Protein AF-A0A5Q2FC75-F1 (afdb_monomer)

pLDDT: mean 70.7, std 18.02, range [29.69, 96.88]

Solvent-accessible surface area (backbone atoms only — not comparable to full-atom values): 15308 Å² total; per-residue (Å²): 138,85,84,79,83,77,82,77,60,68,74,61,52,54,56,55,50,52,54,51,52,53,54,50,52,41,50,54,38,36,72,36,93,86,22,45,65,54,32,53,50,50,53,52,51,50,52,52,52,53,54,46,37,69,74,32,70,65,56,36,52,54,48,52,62,68,68,51,76,76,79,71,85,75,75,89,74,78,86,88,80,90,79,91,57,79,68,52,73,70,58,54,58,54,52,68,73,46,52,70,70,57,52,52,51,51,41,60,76,69,62,74,60,87,80,60,73,71,70,80,78,56,50,68,67,57,52,49,52,50,54,44,50,53,63,43,68,63,82,79,85,92,84,92,87,86,86,88,86,81,86,80,91,77,95,74,77,80,77,80,75,77,80,67,79,73,75,55,94,61,58,66,64,59,40,35,69,76,55,29,71,65,46,36,49,57,56,51,69,74,49,52,70,66,55,51,50,43,34,32,58,74,72,62,69,48,83,81,65,50,64,82,76,58,84,59,57,68,64,50,48,54,50,52,50,57,52,38,50,57,51,50,57,61,51,52,76,72,67,81,122

Radius of gyration: 30.28 Å; Cα contacts (8 Å, |Δi|>4): 111; chains: 1; bounding box: 60×59×74 Å

Foldseek 3Di:
DDDDDPPDDPVVVVVVVVVVVVVVVLVVQCVDDVSVVVSVVVVVVVVVLVVVVVVDVVSVVVVVVVPPPDPPPDDDDDDDDDDDQQPDPVLLVVLVPDDLVVLVVVCVVVVLCVPCPASPDDDSVNSSVSVSVVVSVDDDDDDDDDDDDDDDDDDDDDDDPDPPPPQLPDDLLVQCVVVNLVSSLVVLVVDALSSLVNNCVVVVLCPVVCSVVDPDSVVSSVSSSVVSVVVCVVVVVVPPD

Sequence (241 aa):
MTETSQLTDPDRSTVTDDVGAAAEALRALAAAEGGDVLAGQLSRLVAVIAQEAIRTKRFRSDLVAAVVPEPAPSAPNAAPGAGSGSASPVTRSRLERMTKPDLKRLIDQEGMDPDRTLRSKATKPAMIDLILAFRATGSGAPTANATPVAAPEAASPAKPPKRRRRPSPLNPYAVAAEDGAEGLREQLQQLDVEELKDIVTEYGMNHDRRAMSWTDHDRFVERILAKTDFGASQGSAFRSS

Mean predicted aligned error: 22.53 Å

Organism: NCBI:txid2662261

Structure (mmCIF, N/CA/C/O backbone):
data_AF-A0A5Q2FC75-F1
#
_entry.id   AF-A0A5Q2FC75-F1
#
loop_
_atom_site.group_PDB
_atom_site.id
_atom_site.type_symbol
_atom_site.label_atom_id
_atom_site.label_alt_id
_atom_site.label_comp_id
_atom_site.label_asym_id
_atom_site.label_entity_id
_atom_site.label_seq_id
_atom_site.pdbx_PDB_ins_code
_atom_site.Cartn_x
_atom_site.Cartn_y
_atom_site.Cartn_z
_atom_site.occupancy
_atom_site.B_iso_or_equiv
_atom_site.auth_seq_id
_atom_site.auth_comp_id
_atom_site.auth_asym_id
_atom_site.auth_atom_id
_atom_site.pdbx_PDB_model_num
ATOM 1 N N . MET A 1 1 ? -35.247 -14.091 -38.824 1.00 42.78 1 MET A N 1
ATOM 2 C CA . MET A 1 1 ? -33.944 -13.451 -39.095 1.00 42.78 1 MET A CA 1
ATOM 3 C C . MET A 1 1 ? -33.725 -12.419 -38.006 1.00 42.78 1 MET A C 1
ATOM 5 O O . MET A 1 1 ? -34.405 -11.407 -38.000 1.00 42.78 1 MET A O 1
ATOM 9 N N . THR A 1 2 ? -32.909 -12.746 -37.010 1.00 49.16 2 THR A N 1
ATOM 10 C CA . THR A 1 2 ? -32.550 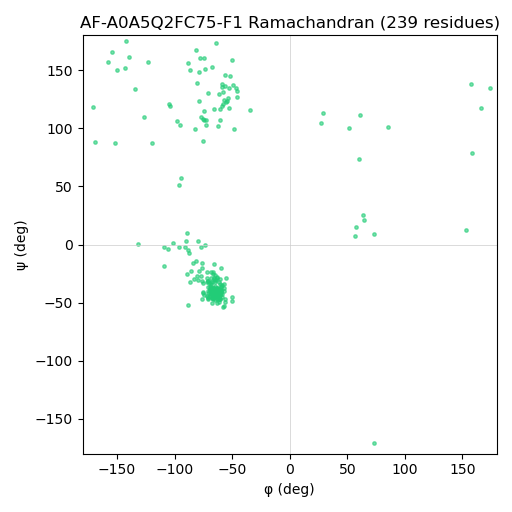-11.854 -35.900 1.00 49.16 2 THR A CA 1
ATOM 11 C C . THR A 1 2 ? -31.235 -11.168 -36.245 1.00 49.16 2 THR A C 1
ATOM 13 O O . THR A 1 2 ? -30.183 -11.796 -36.165 1.00 49.16 2 THR A O 1
ATOM 16 N N . GLU A 1 3 ? -31.300 -9.902 -36.653 1.00 46.75 3 GLU A N 1
ATOM 17 C CA . GLU A 1 3 ? -30.136 -9.016 -36.704 1.00 46.75 3 GLU A CA 1
ATOM 18 C C . GLU A 1 3 ? -29.815 -8.553 -35.281 1.00 46.75 3 GLU A C 1
ATOM 20 O O . GLU A 1 3 ? -30.567 -7.812 -34.650 1.00 46.75 3 GLU A O 1
ATOM 25 N N . THR A 1 4 ? -28.703 -9.047 -34.745 1.00 54.84 4 THR A N 1
ATOM 26 C CA . THR A 1 4 ? -28.113 -8.555 -33.502 1.00 54.84 4 THR A CA 1
ATOM 27 C C . THR A 1 4 ? -27.278 -7.322 -33.839 1.00 54.84 4 THR A C 1
ATOM 29 O O . THR A 1 4 ? -26.151 -7.453 -34.312 1.00 54.84 4 THR A O 1
ATOM 32 N N . SER A 1 5 ? -27.824 -6.121 -33.618 1.00 54.50 5 SER A N 1
ATOM 33 C CA . SER A 1 5 ? -27.051 -4.876 -33.674 1.00 54.50 5 SER A CA 1
ATOM 34 C C . SER A 1 5 ? -25.935 -4.912 -32.628 1.00 54.50 5 SER A C 1
ATOM 36 O O . SER A 1 5 ? -26.182 -4.802 -31.427 1.00 54.50 5 SER A O 1
ATOM 38 N N . GLN A 1 6 ? -24.699 -5.077 -33.097 1.00 56.47 6 GLN A N 1
ATOM 39 C CA . GLN A 1 6 ? -23.495 -4.846 -32.310 1.00 56.47 6 GLN A CA 1
ATOM 40 C C . GLN A 1 6 ? -23.318 -3.335 -32.138 1.00 56.47 6 GLN A C 1
ATOM 42 O O . GLN A 1 6 ? -22.985 -2.619 -33.079 1.00 56.47 6 GLN A O 1
ATOM 47 N N . LEU A 1 7 ? -23.575 -2.850 -30.926 1.00 46.69 7 LEU A N 1
ATOM 48 C CA . LEU A 1 7 ? -23.161 -1.526 -30.483 1.00 46.69 7 LEU A CA 1
ATOM 49 C C . LEU A 1 7 ? -21.654 -1.599 -30.192 1.00 46.69 7 LEU A C 1
ATOM 51 O O . LEU A 1 7 ? -21.241 -1.977 -29.097 1.00 46.69 7 LEU A O 1
ATOM 55 N N . THR A 1 8 ? -20.838 -1.346 -31.213 1.00 58.66 8 THR A N 1
ATOM 56 C CA . THR A 1 8 ? -19.377 -1.331 -31.100 1.00 58.66 8 THR A CA 1
ATOM 57 C C . THR A 1 8 ? -18.953 -0.055 -30.384 1.00 58.66 8 THR A C 1
ATOM 59 O O . THR A 1 8 ? -19.047 1.039 -30.933 1.00 58.66 8 THR A O 1
ATOM 62 N N . ASP A 1 9 ? -18.529 -0.205 -29.133 1.00 53.16 9 ASP A N 1
ATOM 63 C CA . ASP A 1 9 ? -17.965 0.869 -28.321 1.00 53.16 9 ASP A CA 1
ATOM 64 C C . ASP A 1 9 ? -16.626 1.333 -28.942 1.00 53.16 9 ASP A C 1
ATOM 66 O O . ASP A 1 9 ? -15.696 0.519 -29.050 1.00 53.16 9 ASP A O 1
ATOM 70 N N . PRO A 1 10 ? -16.507 2.591 -29.411 1.00 59.41 10 PRO A N 1
ATOM 71 C CA . PRO A 1 10 ? -15.311 3.070 -30.106 1.00 59.41 10 PRO A CA 1
ATOM 72 C C . PRO A 1 10 ? -14.066 3.059 -29.209 1.00 59.41 10 PRO A C 1
ATOM 74 O O . PRO A 1 10 ? -12.968 2.819 -29.705 1.00 59.41 10 PRO A O 1
ATOM 77 N N . ASP A 1 11 ? -14.237 3.222 -27.894 1.00 59.00 11 ASP A N 1
ATOM 78 C CA . ASP A 1 11 ? -13.140 3.248 -26.915 1.00 59.00 11 ASP A CA 1
ATOM 79 C C . ASP A 1 11 ? -12.523 1.853 -26.705 1.00 59.00 11 ASP A C 1
ATOM 81 O O . ASP A 1 11 ? -11.361 1.684 -26.346 1.00 59.00 11 ASP A O 1
ATOM 85 N N . ARG A 1 12 ? -13.288 0.795 -26.997 1.00 62.94 12 ARG A N 1
ATOM 86 C CA . ARG A 1 12 ? -12.775 -0.577 -26.931 1.00 62.94 12 ARG A CA 1
ATOM 87 C C . ARG A 1 12 ? -11.901 -0.931 -28.133 1.00 62.94 12 ARG A C 1
ATOM 89 O O . ARG A 1 12 ? -11.038 -1.796 -28.000 1.00 62.94 12 ARG A O 1
ATOM 96 N N . SER A 1 13 ? -12.132 -0.284 -29.276 1.00 66.06 13 SER A N 1
ATOM 97 C CA . SER A 1 13 ? -11.418 -0.568 -30.528 1.00 66.06 13 SER A CA 1
ATOM 98 C C . SER A 1 13 ? -9.998 0.006 -30.502 1.00 66.06 13 SER A C 1
ATOM 100 O O . SER A 1 13 ? -9.042 -0.690 -30.830 1.00 66.06 13 SER A O 1
ATOM 102 N N . THR A 1 14 ? -9.839 1.221 -29.977 1.00 74.50 14 THR A N 1
ATOM 103 C CA . THR A 1 14 ? -8.535 1.886 -29.819 1.00 74.50 14 THR A CA 1
ATOM 104 C C . THR A 1 14 ? -7.608 1.124 -28.872 1.00 74.50 14 THR A C 1
ATOM 106 O O . THR A 1 14 ? -6.446 0.894 -29.189 1.00 74.50 14 THR A O 1
ATOM 109 N N . VAL A 1 15 ? -8.137 0.625 -27.751 1.00 75.50 15 VAL A N 1
ATOM 110 C CA . VAL A 1 15 ? -7.361 -0.185 -26.798 1.00 75.50 15 VAL A CA 1
ATOM 111 C C . VAL A 1 15 ? -6.875 -1.490 -27.435 1.00 75.50 15 VAL A C 1
ATOM 113 O O . VAL A 1 15 ? -5.755 -1.929 -27.171 1.00 75.50 15 VAL A O 1
ATOM 116 N N . THR A 1 16 ? -7.694 -2.138 -28.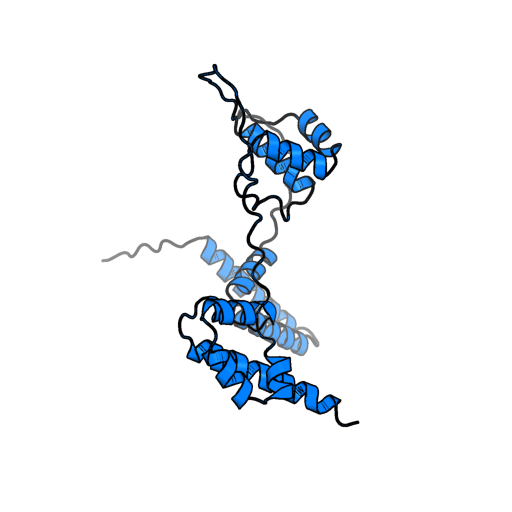269 1.00 78.69 16 THR A N 1
ATOM 117 C CA . THR A 1 16 ? -7.262 -3.349 -28.983 1.00 78.69 16 THR A CA 1
ATOM 118 C C . THR A 1 16 ? -6.197 -3.058 -30.037 1.00 78.69 16 THR A C 1
ATOM 120 O O . THR A 1 16 ? -5.287 -3.875 -30.202 1.00 78.69 16 THR A O 1
ATOM 123 N N . ASP A 1 17 ? -6.259 -1.892 -30.679 1.00 84.25 17 ASP A N 1
ATOM 124 C CA . ASP A 1 17 ? -5.266 -1.451 -31.660 1.00 84.25 17 ASP A CA 1
ATOM 125 C C . ASP A 1 17 ? -3.917 -1.135 -30.989 1.00 84.25 17 ASP A C 1
ATOM 127 O O . ASP A 1 17 ? -2.873 -1.602 -31.451 1.00 84.25 17 ASP A O 1
ATOM 131 N N . ASP A 1 18 ? -3.930 -0.458 -29.836 1.00 81.31 18 ASP A N 1
ATOM 132 C CA . ASP A 1 18 ? -2.727 -0.131 -29.056 1.00 81.31 18 ASP A CA 1
ATOM 133 C C . ASP A 1 18 ? -1.994 -1.387 -28.558 1.00 81.31 18 ASP A C 1
ATOM 135 O O . ASP A 1 18 ? -0.764 -1.487 -28.625 1.00 81.31 18 ASP A O 1
ATOM 139 N N . VAL A 1 19 ? -2.744 -2.388 -28.085 1.00 85.56 19 VAL A N 1
ATOM 140 C CA . VAL A 1 19 ? -2.176 -3.677 -27.655 1.00 85.56 19 VAL A CA 1
ATOM 141 C C . VAL A 1 19 ? -1.568 -4.430 -28.844 1.00 85.56 19 VAL A C 1
ATOM 143 O O . VAL A 1 19 ? -0.504 -5.042 -28.706 1.00 85.56 19 VAL A O 1
ATOM 146 N N . GLY A 1 20 ? -2.209 -4.366 -30.015 1.00 87.56 20 GLY A N 1
ATOM 147 C CA . GLY A 1 20 ? -1.684 -4.929 -31.258 1.00 87.56 20 GLY A CA 1
ATOM 148 C C . GLY A 1 20 ? -0.362 -4.281 -31.675 1.00 87.56 20 GLY A C 1
ATOM 149 O O . GLY A 1 20 ? 0.625 -4.989 -31.896 1.00 87.56 20 GLY A O 1
ATOM 150 N N . ALA A 1 21 ? -0.319 -2.948 -31.692 1.00 86.38 21 ALA A N 1
ATOM 151 C CA . ALA A 1 21 ? 0.869 -2.169 -32.033 1.00 86.38 21 ALA A CA 1
ATOM 152 C C . ALA A 1 21 ? 2.037 -2.435 -31.066 1.00 86.38 21 ALA A C 1
ATOM 154 O O . ALA A 1 21 ? 3.174 -2.637 -31.496 1.00 86.38 21 ALA A O 1
ATOM 155 N N . ALA A 1 22 ? 1.771 -2.518 -29.758 1.00 86.25 22 ALA A N 1
ATOM 156 C CA . ALA A 1 22 ? 2.789 -2.841 -28.758 1.00 86.25 22 ALA A CA 1
ATOM 157 C C . ALA A 1 22 ? 3.372 -4.256 -28.943 1.00 86.25 22 ALA A C 1
ATOM 159 O O . ALA A 1 22 ? 4.582 -4.463 -28.808 1.00 86.25 22 ALA A O 1
ATOM 160 N N . ALA A 1 23 ? 2.531 -5.238 -29.281 1.00 89.50 23 ALA A N 1
ATOM 161 C CA . ALA A 1 23 ? 2.980 -6.602 -29.552 1.00 89.50 23 ALA A CA 1
ATOM 162 C C . ALA A 1 23 ? 3.839 -6.688 -30.825 1.00 89.50 23 ALA A C 1
ATOM 164 O O . ALA A 1 23 ? 4.812 -7.443 -30.865 1.00 89.50 23 ALA A O 1
ATOM 165 N N . GLU A 1 24 ? 3.502 -5.918 -31.857 1.00 91.69 24 GLU A N 1
ATOM 166 C CA . GLU A 1 24 ? 4.299 -5.822 -33.079 1.00 91.69 24 GLU A CA 1
ATOM 167 C C . GLU A 1 24 ? 5.648 -5.138 -32.829 1.00 91.69 24 GLU A C 1
ATOM 169 O O . GLU A 1 24 ? 6.679 -5.664 -33.246 1.00 91.69 24 GLU A O 1
ATOM 174 N N . ALA A 1 25 ? 5.671 -4.052 -32.051 1.00 90.19 25 ALA A N 1
ATOM 175 C CA . ALA A 1 25 ? 6.902 -3.376 -31.650 1.00 90.19 25 ALA A CA 1
ATOM 176 C C . ALA A 1 25 ? 7.850 -4.300 -30.863 1.00 90.19 25 ALA A C 1
ATOM 178 O O . ALA A 1 25 ? 9.057 -4.296 -31.102 1.00 90.19 25 ALA A O 1
ATOM 179 N N . LEU A 1 26 ? 7.321 -5.147 -29.972 1.00 91.31 26 LEU A N 1
ATOM 180 C CA . LEU A 1 26 ? 8.126 -6.149 -29.262 1.00 91.31 26 LEU A CA 1
ATOM 181 C C . LEU A 1 26 ? 8.700 -7.218 -30.202 1.00 91.31 26 LEU A C 1
ATOM 183 O O . LEU A 1 26 ? 9.838 -7.644 -30.008 1.00 91.31 26 LEU A O 1
ATOM 187 N N . ARG A 1 27 ? 7.950 -7.642 -31.228 1.00 92.81 27 ARG A N 1
ATOM 188 C CA . ARG A 1 27 ? 8.465 -8.571 -32.250 1.00 92.81 27 ARG A CA 1
ATOM 189 C C . ARG A 1 27 ? 9.538 -7.920 -33.116 1.00 92.81 27 ARG A C 1
ATOM 191 O O . ARG A 1 27 ? 10.556 -8.552 -33.375 1.00 92.81 27 ARG A O 1
ATOM 198 N N . ALA A 1 28 ? 9.334 -6.669 -33.522 1.00 91.31 28 ALA A N 1
ATOM 199 C CA . ALA A 1 28 ? 10.328 -5.900 -34.261 1.00 91.31 28 ALA A CA 1
ATOM 200 C C . ALA A 1 28 ? 11.614 -5.717 -33.439 1.00 91.31 28 ALA A C 1
ATOM 202 O O . ALA A 1 28 ? 12.708 -5.892 -33.966 1.00 91.31 28 ALA A O 1
ATOM 203 N N . LEU A 1 29 ? 11.485 -5.457 -32.133 1.00 92.62 29 LEU A N 1
ATOM 204 C CA . LEU A 1 29 ? 12.619 -5.379 -31.215 1.00 92.62 29 LEU A CA 1
ATOM 205 C C . LEU A 1 29 ? 13.354 -6.719 -31.096 1.00 92.62 29 LEU A C 1
ATOM 207 O O . LEU A 1 29 ? 14.576 -6.739 -31.139 1.00 92.62 29 LEU A O 1
ATOM 211 N N . ALA A 1 30 ? 12.630 -7.835 -30.995 1.00 92.44 30 ALA A N 1
ATOM 212 C CA . ALA A 1 30 ? 13.238 -9.165 -30.943 1.00 92.44 30 ALA A CA 1
ATOM 213 C C . ALA A 1 30 ? 13.956 -9.553 -32.249 1.00 92.44 30 ALA A C 1
ATOM 215 O O . ALA A 1 30 ? 14.898 -10.339 -32.216 1.00 92.44 30 ALA A O 1
ATOM 216 N N . ALA A 1 31 ? 13.506 -9.020 -33.389 1.00 92.25 31 ALA A N 1
ATOM 217 C CA . ALA A 1 31 ? 14.122 -9.238 -34.697 1.00 92.25 31 ALA A CA 1
ATOM 218 C C . ALA A 1 31 ? 15.346 -8.339 -34.954 1.00 92.25 31 ALA A C 1
ATOM 220 O O . ALA A 1 31 ? 16.097 -8.593 -35.896 1.00 92.25 31 ALA A O 1
ATOM 221 N N . ALA A 1 32 ? 15.549 -7.294 -34.145 1.00 93.81 32 ALA A N 1
ATOM 222 C CA . ALA A 1 32 ? 16.732 -6.448 -34.216 1.00 93.81 32 ALA A CA 1
ATOM 223 C C . ALA A 1 32 ? 17.963 -7.172 -33.647 1.00 93.81 32 ALA A C 1
ATOM 225 O O . ALA A 1 32 ? 17.863 -8.015 -32.753 1.00 93.81 32 ALA A O 1
ATOM 226 N N . GLU A 1 33 ? 19.145 -6.824 -34.150 1.00 89.94 33 GLU A N 1
ATOM 227 C CA . GLU A 1 33 ? 20.403 -7.445 -33.737 1.00 89.94 33 GLU A CA 1
ATOM 228 C C . GLU A 1 33 ? 20.653 -7.240 -32.230 1.00 89.94 33 GLU A C 1
ATOM 230 O O . GLU A 1 33 ? 20.744 -6.112 -31.746 1.00 89.94 33 GLU A O 1
ATOM 235 N N . GLY A 1 34 ? 20.701 -8.343 -31.472 1.00 89.25 34 GLY A N 1
ATOM 236 C CA . GLY A 1 34 ? 20.854 -8.339 -30.009 1.00 89.25 34 GLY A CA 1
ATOM 237 C C . GLY A 1 34 ? 19.617 -7.894 -29.211 1.00 89.25 34 GLY A C 1
ATOM 238 O O . GLY A 1 34 ? 19.714 -7.678 -28.001 1.00 89.25 34 GLY A O 1
ATOM 239 N N . GLY A 1 35 ? 18.459 -7.725 -29.858 1.00 90.31 35 GLY A N 1
ATOM 240 C CA . GLY A 1 35 ? 17.226 -7.250 -29.221 1.00 90.31 35 GLY A CA 1
ATOM 241 C C . GLY A 1 35 ? 16.350 -8.345 -28.599 1.00 90.31 35 GLY A C 1
ATOM 242 O O . GLY A 1 35 ? 15.392 -8.039 -27.886 1.00 90.31 35 GLY A O 1
ATOM 243 N N . ASP A 1 36 ? 16.683 -9.618 -28.805 1.00 91.44 36 ASP A N 1
ATOM 244 C CA . ASP A 1 36 ? 15.956 -10.792 -28.309 1.00 91.44 36 ASP A CA 1
ATOM 245 C C . ASP A 1 36 ? 15.900 -10.847 -26.773 1.00 91.44 36 ASP A C 1
ATOM 247 O O . ASP A 1 36 ? 14.829 -11.023 -26.178 1.00 91.44 36 ASP A O 1
A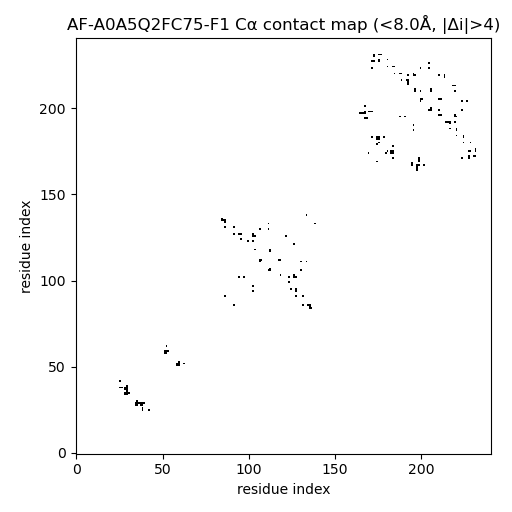TOM 251 N N . VAL A 1 37 ? 17.037 -10.615 -26.111 1.00 92.06 37 VAL A N 1
ATOM 252 C CA . VAL A 1 37 ? 17.125 -10.603 -24.645 1.00 92.06 37 VAL A CA 1
ATOM 253 C C . VAL A 1 37 ? 16.292 -9.461 -24.065 1.00 92.06 37 VAL A C 1
ATOM 255 O O . VAL A 1 37 ? 15.538 -9.670 -23.108 1.00 92.06 37 VAL A O 1
ATOM 258 N N . LEU A 1 38 ? 16.385 -8.271 -24.663 1.00 91.62 38 LEU A N 1
ATOM 259 C CA . LEU A 1 38 ? 15.666 -7.081 -24.213 1.00 91.62 38 LEU A CA 1
ATOM 260 C C . LEU A 1 38 ? 14.153 -7.228 -24.414 1.00 91.62 38 LEU A C 1
ATOM 262 O O . LEU A 1 38 ? 13.386 -6.974 -23.484 1.00 91.62 38 LEU A O 1
ATOM 266 N N . ALA A 1 39 ? 13.712 -7.704 -25.580 1.00 92.19 39 ALA A N 1
ATOM 267 C CA . ALA A 1 39 ? 12.302 -7.977 -25.847 1.00 92.19 39 ALA A CA 1
ATOM 268 C C . ALA A 1 39 ? 11.734 -9.012 -24.860 1.00 92.19 39 ALA A C 1
ATOM 270 O O . ALA A 1 39 ? 10.650 -8.821 -24.302 1.00 92.19 39 ALA A O 1
ATOM 271 N N . GLY A 1 40 ? 12.500 -10.067 -24.556 1.00 89.81 40 GLY A N 1
ATOM 272 C CA . GLY A 1 40 ? 12.129 -11.058 -23.545 1.00 89.81 40 GLY A CA 1
ATOM 273 C C . GLY A 1 40 ? 12.079 -10.492 -22.119 1.00 89.81 40 GLY A C 1
ATOM 274 O O . GLY A 1 40 ? 11.218 -10.873 -21.322 1.00 89.81 40 GLY A O 1
ATOM 275 N N . GLN A 1 41 ? 12.984 -9.581 -21.754 1.00 95.88 41 GLN A N 1
ATOM 276 C CA . GLN A 1 41 ? 12.953 -8.884 -20.460 1.00 95.88 41 GLN A CA 1
ATOM 277 C C . GLN A 1 41 ? 11.738 -7.957 -20.338 1.00 95.88 41 GLN A C 1
ATOM 279 O O . GLN A 1 41 ? 11.031 -8.022 -19.331 1.00 95.88 41 GLN A O 1
ATOM 284 N N . LEU A 1 42 ? 11.450 -7.161 -21.369 1.00 95.31 42 LEU A N 1
ATOM 285 C CA . LEU A 1 42 ? 10.295 -6.263 -21.399 1.00 95.31 42 LEU A CA 1
ATOM 286 C C . LEU A 1 42 ? 8.974 -7.036 -21.343 1.00 95.31 42 LEU A C 1
ATOM 288 O O . LEU A 1 42 ? 8.101 -6.690 -20.550 1.00 95.31 42 LEU A O 1
ATOM 292 N N . SER A 1 43 ? 8.847 -8.130 -22.097 1.00 92.06 43 SER A N 1
ATOM 293 C CA . SER A 1 43 ? 7.657 -8.989 -22.052 1.00 92.06 43 SER A CA 1
ATOM 294 C C . SER A 1 43 ? 7.400 -9.547 -20.644 1.00 92.06 43 SER A C 1
ATOM 296 O O . SER A 1 43 ? 6.279 -9.471 -20.136 1.00 92.06 43 SER A O 1
ATOM 298 N N . ARG A 1 44 ? 8.448 -10.033 -19.961 1.00 94.88 44 ARG A N 1
ATOM 299 C CA . ARG A 1 44 ? 8.340 -10.516 -18.574 1.00 94.88 44 ARG A CA 1
ATOM 300 C C . ARG A 1 44 ? 7.948 -9.408 -17.600 1.00 94.88 44 ARG A C 1
ATOM 302 O O . ARG A 1 44 ? 7.110 -9.643 -16.733 1.00 94.88 44 ARG A O 1
ATOM 309 N N . LEU A 1 45 ? 8.513 -8.212 -17.749 1.00 96.31 45 LEU A N 1
ATOM 310 C CA . LEU A 1 45 ? 8.157 -7.062 -16.920 1.00 96.31 45 LEU A CA 1
ATOM 311 C C . LEU A 1 45 ? 6.676 -6.692 -17.086 1.00 96.31 45 LEU A C 1
ATOM 313 O O . LEU A 1 45 ? 5.968 -6.543 -16.092 1.00 96.31 45 LEU A O 1
ATOM 317 N N . VAL A 1 46 ? 6.189 -6.614 -18.328 1.00 94.88 46 VAL A N 1
ATOM 318 C CA . VAL A 1 46 ? 4.777 -6.324 -18.626 1.00 94.88 46 VAL A CA 1
ATOM 319 C C . VAL A 1 46 ? 3.856 -7.391 -18.029 1.00 94.88 46 VAL A C 1
ATOM 321 O O . VAL A 1 46 ? 2.840 -7.048 -17.429 1.00 94.88 46 VAL A O 1
ATOM 324 N N . ALA A 1 47 ? 4.227 -8.673 -18.106 1.00 91.00 47 ALA A N 1
ATOM 325 C CA . ALA A 1 47 ? 3.454 -9.757 -17.497 1.00 91.00 47 ALA A CA 1
ATOM 326 C C . ALA A 1 47 ? 3.357 -9.625 -15.965 1.00 91.00 47 ALA A C 1
ATOM 328 O O . ALA A 1 47 ? 2.281 -9.813 -15.394 1.00 91.00 47 ALA A O 1
ATOM 329 N N . VAL A 1 48 ? 4.453 -9.254 -15.293 1.00 96.88 48 VAL A N 1
ATOM 330 C CA . VAL A 1 48 ? 4.457 -9.003 -13.841 1.00 96.88 48 VAL A CA 1
ATOM 331 C C . VAL A 1 48 ? 3.566 -7.810 -13.487 1.00 96.88 48 VAL A C 1
ATOM 333 O O . VAL A 1 48 ? 2.763 -7.909 -12.559 1.00 96.88 48 VAL A O 1
ATOM 336 N N . ILE A 1 49 ? 3.647 -6.710 -14.244 1.00 94.25 49 ILE A N 1
ATOM 337 C CA . ILE A 1 49 ? 2.800 -5.522 -14.043 1.00 94.25 49 ILE A CA 1
ATOM 338 C C . ILE A 1 49 ? 1.317 -5.877 -14.225 1.00 94.25 49 ILE A C 1
ATOM 340 O O . ILE A 1 49 ? 0.490 -5.506 -13.391 1.00 94.25 49 ILE A O 1
ATOM 344 N N . ALA A 1 50 ? 0.972 -6.635 -15.270 1.00 91.75 50 ALA A N 1
ATOM 345 C CA . ALA A 1 50 ? -0.397 -7.081 -15.518 1.00 91.75 50 ALA A CA 1
ATOM 346 C C . ALA A 1 50 ? -0.924 -7.968 -14.378 1.00 91.75 50 ALA A C 1
ATOM 348 O O . ALA A 1 50 ? -2.035 -7.760 -13.885 1.00 91.75 50 ALA A O 1
ATOM 349 N N . GLN A 1 51 ? -0.107 -8.911 -13.903 1.00 89.88 51 GLN A N 1
ATOM 350 C CA . GLN A 1 51 ? -0.459 -9.777 -12.781 1.00 89.88 51 GLN A CA 1
ATOM 351 C C . GLN A 1 51 ? -0.694 -8.977 -11.493 1.00 89.88 51 GLN A C 1
ATOM 353 O O . GLN A 1 51 ? -1.636 -9.259 -10.745 1.00 89.88 51 GLN A O 1
ATOM 358 N N . GLU A 1 52 ? 0.124 -7.957 -11.241 1.00 95.56 52 GLU A N 1
ATOM 359 C CA . GLU A 1 52 ? -0.037 -7.094 -10.074 1.00 95.56 52 GLU A CA 1
ATOM 360 C C . GLU A 1 52 ? -1.292 -6.213 -10.188 1.00 95.56 52 GLU A C 1
ATOM 362 O O . GLU A 1 52 ? -2.065 -6.113 -9.236 1.00 95.56 52 GLU A O 1
ATOM 367 N N . ALA A 1 53 ? -1.601 -5.689 -11.377 1.00 93.94 53 ALA A N 1
ATOM 368 C CA . ALA A 1 53 ? -2.843 -4.954 -11.639 1.00 93.94 53 ALA A CA 1
ATOM 369 C C . ALA A 1 53 ? -4.111 -5.805 -11.469 1.00 93.94 53 ALA A C 1
ATOM 371 O O . ALA A 1 53 ? -5.176 -5.279 -11.113 1.00 93.94 53 ALA A O 1
ATOM 372 N N . ILE A 1 54 ? -4.026 -7.121 -11.673 1.00 93.06 54 ILE A N 1
ATOM 373 C CA . ILE A 1 54 ? -5.115 -8.048 -11.343 1.00 93.06 54 ILE A CA 1
ATOM 374 C C . ILE A 1 54 ? -5.252 -8.182 -9.822 1.00 93.06 54 ILE A C 1
ATOM 376 O O . ILE A 1 54 ? -6.369 -8.097 -9.307 1.00 93.06 54 ILE A O 1
ATOM 380 N N . ARG A 1 55 ? -4.133 -8.340 -9.104 1.00 88.75 55 ARG A N 1
ATOM 381 C CA . ARG A 1 55 ? -4.110 -8.573 -7.652 1.00 88.75 55 ARG A CA 1
ATOM 382 C C . ARG A 1 55 ? -4.513 -7.357 -6.825 1.00 88.75 55 ARG A C 1
ATOM 384 O O . ARG A 1 55 ? -5.170 -7.523 -5.798 1.00 88.75 55 ARG A O 1
ATOM 391 N N . THR A 1 56 ? -4.150 -6.145 -7.242 1.00 94.62 56 THR A N 1
ATOM 392 C CA . THR A 1 56 ? -4.330 -4.942 -6.421 1.00 94.62 56 THR A CA 1
ATOM 393 C C . THR A 1 56 ? -5.102 -3.838 -7.156 1.00 94.62 56 THR A C 1
ATOM 395 O O . THR A 1 56 ? -4.615 -3.159 -8.057 1.00 94.62 56 THR A O 1
ATOM 398 N N . LYS A 1 57 ? -6.346 -3.585 -6.713 1.00 88.12 57 LYS A N 1
ATOM 399 C CA . LYS A 1 57 ? -7.234 -2.555 -7.300 1.00 88.12 57 LYS A CA 1
ATOM 400 C C . LYS A 1 57 ? -6.615 -1.151 -7.281 1.00 88.12 57 LYS A C 1
ATOM 402 O O . LYS A 1 57 ? -6.816 -0.381 -8.214 1.00 88.12 57 LYS A O 1
ATOM 407 N N . ARG A 1 58 ? -5.880 -0.812 -6.217 1.00 80.69 58 ARG A N 1
ATOM 408 C CA . ARG A 1 58 ? -5.218 0.493 -6.089 1.00 80.69 58 ARG A CA 1
ATOM 409 C C . ARG A 1 58 ? -4.102 0.660 -7.120 1.00 80.69 58 ARG A C 1
ATOM 411 O O . ARG A 1 58 ? -4.094 1.667 -7.807 1.00 80.69 58 ARG A O 1
ATOM 418 N N . PHE A 1 59 ? -3.241 -0.345 -7.272 1.00 92.31 59 PHE A N 1
ATOM 419 C CA . PHE A 1 59 ? -2.180 -0.334 -8.279 1.00 92.31 59 PHE A CA 1
ATOM 420 C C . PHE A 1 59 ? -2.752 -0.196 -9.689 1.00 92.31 59 PHE A C 1
ATOM 422 O O . PHE A 1 59 ? -2.266 0.614 -10.461 1.00 92.31 59 PHE A O 1
ATOM 429 N N . ARG A 1 60 ? -3.845 -0.906 -10.000 1.00 93.50 60 ARG A N 1
ATOM 430 C CA . ARG A 1 60 ? -4.565 -0.736 -11.270 1.00 93.50 60 ARG A CA 1
ATOM 431 C C . ARG A 1 60 ? -5.012 0.710 -11.499 1.00 93.50 60 ARG A C 1
ATOM 433 O O . ARG A 1 60 ? -4.831 1.227 -12.591 1.00 93.50 60 ARG A O 1
ATOM 440 N N . SER A 1 61 ? -5.600 1.346 -10.485 1.00 84.12 61 SER A N 1
ATOM 441 C CA . SER A 1 61 ? -6.052 2.739 -10.580 1.00 84.12 61 SER A CA 1
ATOM 442 C C . SER A 1 61 ? -4.886 3.702 -10.802 1.00 84.12 61 SER A C 1
ATOM 444 O O . SER A 1 61 ? -4.988 4.594 -11.637 1.00 84.12 61 SER A O 1
ATOM 446 N N . ASP A 1 62 ? -3.790 3.509 -10.070 1.00 88.06 62 ASP A N 1
ATOM 447 C CA . ASP A 1 62 ? -2.594 4.344 -10.183 1.00 88.06 62 ASP A CA 1
ATOM 448 C C . ASP A 1 62 ? -1.900 4.126 -11.547 1.00 88.06 62 ASP A C 1
ATOM 450 O O . ASP A 1 62 ? -1.432 5.080 -12.161 1.00 88.06 62 ASP A O 1
ATOM 454 N N . LEU A 1 63 ? -1.900 2.890 -12.067 1.00 90.44 63 LEU A N 1
ATOM 455 C CA . LEU A 1 63 ? -1.366 2.540 -13.386 1.00 90.44 63 LEU A CA 1
ATOM 456 C C . LEU A 1 63 ? -2.163 3.204 -14.515 1.00 90.44 63 LEU A C 1
ATOM 458 O O . LEU A 1 63 ? -1.568 3.783 -15.415 1.00 90.44 63 LEU A O 1
ATOM 462 N N . VAL A 1 64 ? -3.498 3.169 -14.453 1.00 87.81 64 VAL A N 1
ATOM 463 C CA . VAL A 1 64 ? -4.354 3.864 -15.431 1.00 87.81 64 VAL A CA 1
ATOM 464 C C . VAL A 1 64 ? -4.092 5.371 -15.399 1.00 87.81 64 VAL A C 1
ATOM 466 O O . VAL A 1 64 ? -3.939 5.982 -16.451 1.00 87.81 64 VAL A O 1
ATOM 469 N N . ALA A 1 65 ? -3.964 5.961 -14.206 1.00 84.62 65 ALA A N 1
ATOM 470 C CA . ALA A 1 65 ? -3.658 7.383 -14.059 1.00 84.62 65 ALA A CA 1
ATOM 471 C C . ALA A 1 65 ? -2.268 7.769 -14.599 1.00 84.62 65 ALA A C 1
ATOM 473 O O . ALA A 1 65 ? -2.085 8.897 -15.040 1.00 84.62 65 ALA A O 1
ATOM 474 N N . ALA A 1 66 ? -1.295 6.856 -14.556 1.00 84.69 66 ALA A N 1
ATOM 475 C CA . ALA A 1 66 ? 0.058 7.097 -15.052 1.00 84.69 66 ALA A CA 1
ATOM 476 C C . ALA A 1 66 ? 0.204 6.891 -16.570 1.00 84.69 66 ALA A C 1
ATOM 478 O O . ALA A 1 66 ? 1.074 7.503 -17.183 1.00 84.69 66 ALA A O 1
ATOM 479 N N . VAL A 1 67 ? -0.601 6.004 -17.165 1.00 84.00 67 VAL A N 1
ATOM 480 C CA . VAL A 1 67 ? -0.527 5.654 -18.595 1.00 84.00 67 VAL A CA 1
ATOM 481 C C . VAL A 1 67 ? -1.360 6.600 -19.458 1.00 84.00 67 VAL A C 1
ATOM 483 O O . VAL A 1 67 ? -0.978 6.871 -20.593 1.00 84.00 67 VAL A O 1
ATOM 486 N N . VAL A 1 68 ? -2.472 7.127 -18.938 1.00 81.62 68 VAL A N 1
ATOM 487 C CA . VAL A 1 68 ? -3.251 8.147 -19.647 1.00 81.62 68 VAL A CA 1
ATOM 488 C C . VAL A 1 68 ? -2.484 9.473 -19.570 1.00 81.62 68 VAL A C 1
ATOM 490 O O . VAL A 1 68 ? -2.314 9.998 -18.468 1.00 81.62 68 VAL A O 1
ATOM 493 N N . PRO A 1 69 ? -2.004 10.030 -20.698 1.00 58.09 69 PRO A N 1
ATOM 494 C CA . PRO A 1 69 ? -1.318 11.313 -20.678 1.00 58.09 69 PRO A CA 1
ATOM 495 C C . PRO A 1 69 ? -2.275 12.391 -20.158 1.00 58.09 69 PRO A C 1
ATOM 497 O O . PRO A 1 69 ? -3.405 12.514 -20.633 1.00 58.09 69 PRO A O 1
ATOM 500 N N . GLU A 1 70 ? -1.822 13.170 -19.172 1.00 47.69 70 GLU A N 1
ATOM 501 C CA . GLU A 1 70 ? -2.533 14.365 -18.721 1.00 47.69 70 GLU A CA 1
ATOM 502 C C . GLU A 1 70 ? -2.763 15.259 -19.953 1.00 47.69 70 GLU A C 1
ATOM 504 O O . GLU A 1 70 ? -1.794 15.560 -20.663 1.00 47.69 70 GLU A O 1
ATOM 509 N N . PRO A 1 71 ? -4.014 15.637 -20.280 1.00 50.75 71 PRO A N 1
ATOM 510 C CA . PRO A 1 71 ? -4.269 16.452 -21.455 1.00 50.75 71 PRO A CA 1
ATOM 511 C C . PRO A 1 71 ? -3.468 17.744 -21.314 1.00 50.75 71 PRO A C 1
ATOM 513 O O . PRO A 1 71 ? -3.624 18.479 -20.338 1.00 50.75 71 PRO A O 1
ATOM 516 N N . ALA A 1 72 ? -2.576 17.989 -22.278 1.00 45.44 72 ALA A N 1
ATOM 517 C CA . ALA A 1 72 ? -1.713 19.158 -22.279 1.00 45.44 72 ALA A CA 1
ATOM 518 C C . ALA A 1 72 ? -2.548 20.430 -22.038 1.00 45.44 72 ALA A C 1
ATOM 520 O O . ALA A 1 72 ? -3.629 20.564 -22.629 1.00 45.44 72 ALA A O 1
ATOM 521 N N . PRO A 1 73 ? -2.076 21.377 -21.202 1.00 45.22 73 PRO A N 1
ATOM 522 C CA . PRO A 1 73 ? -2.767 22.639 -20.999 1.00 45.22 73 PRO A CA 1
ATOM 523 C C . PRO A 1 73 ? -2.801 23.368 -22.341 1.00 45.22 73 PRO A C 1
ATOM 525 O O . PRO A 1 73 ? -1.800 23.914 -22.804 1.00 45.22 73 PRO A O 1
ATOM 528 N N . SER A 1 74 ? -3.956 23.318 -22.998 1.00 43.28 74 SER A N 1
ATOM 529 C CA . SER A 1 74 ? -4.178 24.008 -24.260 1.00 43.28 74 SER A CA 1
ATOM 530 C C . SER A 1 74 ? -3.943 25.498 -24.029 1.00 43.28 74 SER A C 1
ATOM 532 O O . SER A 1 74 ? -4.598 26.121 -23.191 1.00 43.28 74 SER A O 1
ATOM 534 N N . ALA A 1 75 ? -2.968 26.056 -24.746 1.00 44.31 75 ALA A N 1
ATOM 535 C CA . ALA A 1 75 ? -2.733 27.489 -24.782 1.00 44.31 75 ALA A CA 1
ATOM 536 C C . ALA A 1 75 ? -4.020 28.220 -25.229 1.00 44.31 75 ALA A C 1
ATOM 538 O O . ALA A 1 75 ? -4.785 27.684 -26.037 1.00 44.31 75 ALA A O 1
ATOM 539 N N . PRO A 1 76 ? -4.284 29.429 -24.707 1.00 51.25 76 PRO A N 1
ATOM 540 C CA . PRO A 1 76 ? -5.576 30.085 -24.835 1.00 51.25 76 PRO A CA 1
ATOM 541 C C . PRO A 1 76 ? -5.743 30.641 -26.249 1.00 51.25 76 PRO A C 1
ATOM 543 O O . PRO A 1 76 ? -5.126 31.648 -26.592 1.00 51.25 76 PRO A O 1
ATOM 546 N N . ASN A 1 77 ? -6.601 30.023 -27.062 1.00 48.66 77 ASN A N 1
ATOM 547 C CA . ASN A 1 77 ? -7.087 30.657 -28.279 1.00 48.66 77 ASN A CA 1
ATOM 548 C C . ASN A 1 77 ? -8.523 31.155 -28.073 1.00 48.66 77 ASN A C 1
ATOM 550 O O . ASN A 1 77 ? -9.416 30.382 -27.742 1.00 48.66 77 ASN A O 1
ATOM 554 N N . ALA A 1 78 ? -8.656 32.472 -28.225 1.00 43.78 78 ALA A N 1
ATOM 555 C CA . ALA A 1 78 ? -9.836 33.279 -28.515 1.00 43.78 78 ALA A CA 1
ATOM 556 C C . ALA A 1 78 ? -11.224 32.783 -28.046 1.00 43.78 78 ALA A C 1
ATOM 558 O O . ALA A 1 78 ? -11.830 31.872 -28.602 1.00 43.78 78 ALA A O 1
ATOM 559 N N . ALA A 1 79 ? -11.778 33.548 -27.099 1.00 44.00 79 ALA A N 1
ATOM 560 C CA . ALA A 1 79 ? -13.214 33.733 -26.871 1.00 44.00 79 ALA A CA 1
ATOM 561 C C . ALA A 1 79 ? -13.945 34.105 -28.197 1.00 44.00 79 ALA A C 1
ATOM 563 O O . ALA A 1 79 ? -13.287 34.648 -29.088 1.00 44.00 79 ALA A O 1
ATOM 564 N N . PRO A 1 80 ? -15.279 33.916 -28.341 1.00 56.31 80 PRO A N 1
ATOM 565 C CA . PRO A 1 80 ? -16.265 34.502 -27.425 1.00 56.31 80 PRO A CA 1
ATOM 566 C C . PRO A 1 80 ? -17.484 33.617 -27.106 1.00 56.31 80 PRO A C 1
ATOM 568 O O . PRO A 1 80 ? -17.954 32.844 -27.933 1.00 56.31 80 PRO A O 1
ATOM 571 N N . GLY A 1 81 ? -18.070 33.803 -25.919 1.00 35.75 81 GLY A N 1
ATOM 572 C CA . GLY A 1 81 ? -19.401 33.257 -25.637 1.00 35.75 81 GLY A CA 1
ATOM 573 C C . GLY A 1 81 ? -19.727 33.077 -24.162 1.00 35.75 81 GLY A C 1
ATOM 574 O O . GLY A 1 81 ? -19.647 31.975 -23.647 1.00 35.75 81 GLY A O 1
ATOM 575 N N . ALA A 1 82 ? -20.082 34.186 -23.513 1.00 41.31 82 ALA A N 1
ATOM 576 C CA . ALA A 1 82 ? -21.018 34.312 -22.392 1.00 41.31 82 ALA A CA 1
ATOM 577 C C . ALA A 1 82 ? -21.230 33.102 -21.450 1.00 41.31 82 ALA A C 1
ATOM 579 O O . ALA A 1 82 ? -22.020 32.201 -21.715 1.00 41.31 82 ALA A O 1
ATOM 580 N N . GLY A 1 83 ? -20.642 33.202 -20.257 1.00 35.91 83 GLY A N 1
ATOM 581 C CA . GLY A 1 83 ? -20.986 32.397 -19.087 1.00 35.91 83 GLY A CA 1
ATOM 582 C C . GLY A 1 83 ? -20.296 32.971 -17.856 1.00 35.91 83 GLY A C 1
ATOM 583 O O . GLY A 1 83 ? -19.150 32.653 -17.567 1.00 35.91 83 GLY A O 1
ATOM 584 N N . SER A 1 84 ? -20.970 33.919 -17.212 1.00 42.66 84 SER A N 1
ATOM 585 C CA . SER A 1 84 ? -20.499 34.714 -16.078 1.00 42.66 84 SER A CA 1
ATOM 586 C C . SER A 1 84 ? -20.037 33.846 -14.898 1.00 42.66 84 SER A C 1
ATOM 588 O O . SER A 1 84 ? -20.723 32.897 -14.531 1.00 42.66 84 SER A O 1
ATOM 590 N N . GLY A 1 85 ? -18.902 34.202 -14.285 1.00 41.94 85 GLY A N 1
ATOM 591 C CA . GLY A 1 85 ? -18.398 33.542 -13.073 1.00 41.94 85 GLY A CA 1
ATOM 592 C C . GLY A 1 85 ? -16.881 33.583 -12.852 1.00 41.94 85 GLY A C 1
ATOM 593 O O . GLY A 1 85 ? -16.376 32.852 -12.006 1.00 41.94 85 GLY A O 1
ATOM 594 N N . SER A 1 86 ? -16.115 34.403 -13.584 1.00 44.69 86 SER A N 1
ATOM 595 C CA . SER A 1 86 ? -14.681 34.559 -13.308 1.00 44.69 86 SER A CA 1
ATOM 596 C C . SER A 1 86 ? -14.487 35.361 -12.022 1.00 44.69 86 SER A C 1
ATOM 598 O O . SER A 1 86 ? -14.587 36.587 -12.025 1.00 44.69 86 SER A O 1
ATOM 600 N N . ALA A 1 87 ? -14.161 34.687 -10.920 1.00 53.94 87 ALA A N 1
ATOM 601 C CA . ALA A 1 87 ? -13.581 35.344 -9.756 1.00 53.94 87 ALA A CA 1
ATOM 602 C C . ALA A 1 87 ? -12.352 36.160 -10.215 1.00 53.94 87 ALA A C 1
ATOM 604 O O . ALA A 1 87 ? -11.409 35.605 -10.776 1.00 53.94 87 ALA A O 1
ATOM 605 N N . SER A 1 88 ? -12.393 37.486 -10.051 1.00 54.22 88 SER A N 1
ATOM 606 C CA . SER A 1 88 ? -11.439 38.422 -10.665 1.00 54.22 88 SER A CA 1
ATOM 607 C C . SER A 1 88 ? -9.965 38.062 -10.403 1.00 54.22 88 SER A C 1
ATOM 609 O O . SER A 1 88 ? -9.635 37.673 -9.278 1.00 54.22 88 SER A O 1
ATOM 611 N N . PRO A 1 89 ? -9.041 38.292 -11.364 1.00 59.44 89 PRO A N 1
ATOM 612 C CA . PRO A 1 89 ? -7.601 38.034 -11.194 1.00 59.44 89 PRO A CA 1
ATOM 613 C C . PRO A 1 89 ? -7.006 38.749 -9.967 1.00 59.44 89 PRO A C 1
ATOM 615 O O . PRO A 1 89 ? -6.122 38.226 -9.292 1.00 59.44 89 PRO A O 1
ATOM 618 N N . VAL A 1 90 ? -7.584 39.895 -9.593 1.00 64.75 90 VAL A N 1
ATOM 619 C CA . VAL A 1 90 ? -7.251 40.665 -8.384 1.00 64.75 90 VAL A CA 1
ATOM 620 C C . VAL A 1 90 ? -7.460 39.853 -7.094 1.00 64.75 90 VAL A C 1
ATOM 622 O O . VAL A 1 90 ? -6.679 39.966 -6.145 1.00 64.75 90 VAL A O 1
ATOM 625 N N . THR A 1 91 ? -8.492 39.007 -7.051 1.00 74.44 91 THR A N 1
ATOM 626 C CA . THR A 1 91 ? -8.828 38.168 -5.891 1.00 74.44 91 THR A CA 1
ATOM 627 C C . THR A 1 91 ? -7.800 37.059 -5.711 1.00 74.44 91 THR A C 1
ATOM 629 O O . THR A 1 91 ? -7.354 36.822 -4.588 1.00 74.44 91 THR A O 1
ATOM 632 N N . ARG A 1 92 ? -7.361 36.428 -6.808 1.00 78.00 92 ARG A N 1
ATOM 633 C CA . ARG A 1 92 ? -6.322 35.390 -6.776 1.00 78.00 92 ARG A CA 1
ATOM 634 C C . ARG A 1 92 ? -4.985 35.951 -6.291 1.00 78.00 92 ARG A C 1
ATOM 636 O O . ARG A 1 92 ? -4.446 35.448 -5.307 1.00 78.00 92 ARG A O 1
ATOM 643 N N . SER A 1 93 ? -4.517 37.063 -6.864 1.00 76.06 93 SER A N 1
ATOM 644 C CA . SER A 1 93 ? -3.260 37.707 -6.444 1.00 76.06 93 SER A CA 1
ATOM 645 C C . SER A 1 93 ? -3.278 38.168 -4.979 1.00 76.06 93 SER A C 1
ATOM 647 O O . SER A 1 93 ? -2.246 38.192 -4.308 1.00 76.06 93 SER A O 1
ATOM 649 N N . ARG A 1 94 ? -4.451 38.525 -4.431 1.00 79.06 94 ARG A N 1
ATOM 650 C CA . ARG A 1 94 ? -4.598 38.838 -3.000 1.00 79.06 94 ARG A CA 1
ATOM 651 C C . ARG A 1 94 ? -4.397 37.603 -2.121 1.00 79.06 94 ARG A C 1
ATOM 653 O O . ARG A 1 94 ? -3.697 37.709 -1.119 1.00 79.06 94 ARG A O 1
ATOM 660 N N . LEU A 1 95 ? -4.968 36.461 -2.501 1.00 84.75 95 LEU A N 1
ATOM 661 C CA . LEU A 1 95 ? -4.836 35.198 -1.767 1.00 84.75 95 LEU A CA 1
ATOM 662 C C . LEU A 1 95 ? -3.412 34.623 -1.863 1.00 84.75 95 LEU A C 1
ATOM 664 O O . LEU A 1 95 ? -2.900 34.064 -0.895 1.00 84.75 95 LEU A O 1
ATOM 668 N N . GLU A 1 96 ? -2.722 34.828 -2.985 1.00 83.88 96 GLU A N 1
ATOM 669 C CA . GLU A 1 96 ? -1.325 34.409 -3.167 1.00 83.88 96 GLU A CA 1
ATOM 670 C C . GLU A 1 96 ? -0.349 35.157 -2.249 1.00 83.88 96 GLU A C 1
ATOM 672 O O . GLU A 1 96 ? 0.642 34.575 -1.804 1.00 83.88 96 GLU A O 1
ATOM 677 N N . ARG A 1 97 ? -0.653 36.408 -1.880 1.00 83.44 97 ARG A N 1
ATOM 678 C CA . ARG A 1 97 ? 0.125 37.175 -0.890 1.00 83.44 97 ARG A CA 1
ATOM 679 C C . ARG A 1 97 ? -0.128 36.749 0.558 1.00 83.44 97 ARG A C 1
ATOM 681 O O . ARG A 1 97 ? 0.671 37.080 1.428 1.00 83.44 97 ARG A O 1
ATOM 688 N N . MET A 1 98 ? -1.203 36.009 0.834 1.00 82.56 98 MET A N 1
ATOM 689 C CA . MET A 1 98 ? -1.535 35.560 2.188 1.00 82.56 98 MET A CA 1
ATOM 690 C C . MET A 1 98 ? -0.686 34.357 2.607 1.00 82.56 98 MET A C 1
ATOM 692 O O . MET A 1 98 ? -0.274 33.521 1.791 1.00 82.56 98 MET A O 1
ATOM 696 N N . THR A 1 99 ? -0.405 34.257 3.905 1.00 84.56 99 THR A N 1
ATOM 697 C CA . THR A 1 99 ? 0.305 33.099 4.446 1.00 84.56 99 THR A CA 1
ATOM 698 C C . THR A 1 99 ? -0.648 31.908 4.590 1.00 84.56 99 THR A C 1
ATOM 700 O O . THR A 1 99 ? -1.872 32.048 4.616 1.00 84.56 99 THR A O 1
ATOM 703 N N . LYS A 1 100 ? -0.092 30.695 4.688 1.00 75.06 100 LYS A N 1
ATOM 704 C CA . LYS A 1 100 ? -0.866 29.461 4.901 1.00 75.06 100 LYS A CA 1
ATOM 705 C C . LYS A 1 100 ? -1.864 29.549 6.081 1.00 75.06 100 LYS A C 1
ATOM 707 O O . LYS A 1 100 ? -3.002 29.113 5.901 1.00 75.06 100 LYS A O 1
ATOM 712 N N . PRO A 1 101 ? -1.501 30.088 7.267 1.00 77.38 101 PRO A N 1
ATOM 713 C CA . PRO A 1 101 ? -2.459 30.240 8.363 1.00 77.38 101 PRO A CA 1
ATOM 714 C C . PRO A 1 101 ? -3.556 31.275 8.078 1.00 77.38 101 PRO A C 1
ATOM 716 O O . PRO A 1 101 ? -4.688 31.064 8.509 1.00 77.38 101 PRO A O 1
ATOM 719 N N . ASP A 1 102 ? -3.271 32.337 7.322 1.00 79.25 102 ASP A N 1
ATOM 720 C CA . ASP A 1 102 ? -4.277 33.354 6.992 1.00 79.25 102 ASP A CA 1
ATOM 721 C C . ASP A 1 102 ? -5.348 32.807 6.040 1.00 79.25 102 ASP A C 1
ATOM 723 O O . ASP A 1 102 ? -6.537 33.046 6.240 1.00 79.25 102 ASP A O 1
ATOM 727 N N . LEU A 1 103 ? -4.948 31.993 5.056 1.00 80.25 103 LEU A N 1
ATOM 728 C CA . LEU A 1 103 ? -5.885 31.288 4.170 1.00 80.25 103 LEU A CA 1
ATOM 729 C C . LEU A 1 103 ? -6.774 30.308 4.947 1.00 80.25 103 LEU A C 1
ATOM 731 O O . LEU A 1 103 ? -7.972 30.215 4.694 1.00 80.25 103 LEU A O 1
ATOM 735 N N . LYS A 1 104 ? -6.208 29.620 5.946 1.00 77.00 104 LYS A N 1
ATOM 736 C CA . LYS A 1 104 ? -6.961 28.699 6.806 1.00 77.00 104 LYS A CA 1
ATOM 737 C C . LYS A 1 104 ? -8.017 29.424 7.648 1.00 77.00 104 LYS A C 1
ATOM 739 O O . LYS A 1 104 ? -9.124 28.910 7.778 1.00 77.00 104 LYS A O 1
ATOM 744 N N . ARG A 1 105 ? -7.691 30.609 8.181 1.00 80.56 105 ARG A N 1
ATOM 745 C CA . ARG A 1 105 ? -8.647 31.462 8.912 1.00 80.56 105 ARG A CA 1
ATOM 746 C C . ARG A 1 105 ? -9.792 31.932 8.018 1.00 80.56 105 ARG A C 1
ATOM 748 O O . ARG A 1 105 ? -10.922 31.994 8.480 1.00 80.56 105 ARG A O 1
ATOM 755 N N . LEU A 1 106 ? -9.509 32.228 6.752 1.00 80.06 106 LEU A N 1
ATOM 756 C CA . LEU A 1 106 ? -10.520 32.674 5.795 1.00 80.06 106 LEU A CA 1
ATOM 757 C C . LEU A 1 106 ? -11.516 31.543 5.474 1.00 80.06 106 LEU A C 1
ATOM 759 O O . LEU A 1 106 ? -12.722 31.755 5.511 1.00 80.06 106 LEU A O 1
ATOM 763 N N . ILE A 1 107 ? -11.017 30.318 5.286 1.00 76.94 107 ILE A N 1
ATOM 764 C CA . ILE A 1 107 ? -11.843 29.105 5.123 1.00 76.94 107 ILE A CA 1
ATOM 765 C C . ILE A 1 107 ? -12.722 28.847 6.361 1.00 76.94 107 ILE A C 1
ATOM 767 O O . ILE A 1 107 ? -13.868 28.426 6.220 1.00 76.94 107 ILE A O 1
ATOM 771 N N . ASP A 1 108 ? -12.204 29.100 7.571 1.00 75.38 108 ASP A N 1
ATOM 772 C CA . ASP A 1 108 ? -12.976 29.013 8.822 1.00 75.38 108 ASP A CA 1
ATOM 773 C C . ASP A 1 108 ? -14.101 30.047 8.900 1.00 75.38 108 ASP A C 1
ATOM 775 O O . ASP A 1 108 ? -15.224 29.700 9.257 1.00 75.38 108 ASP A O 1
ATOM 779 N N . GLN A 1 109 ? -13.795 31.308 8.586 1.00 75.50 109 GLN A N 1
ATOM 780 C CA . GLN A 1 109 ? -14.750 32.416 8.663 1.00 75.50 109 GLN A CA 1
ATOM 781 C C . GLN A 1 109 ? -15.908 32.259 7.677 1.00 75.50 109 GLN A C 1
ATOM 783 O O . GLN A 1 109 ? -17.036 32.607 8.004 1.00 75.50 109 GLN A O 1
ATOM 788 N N . GLU A 1 110 ? -15.635 31.709 6.498 1.00 76.56 110 GLU A N 1
ATOM 789 C CA . GLU A 1 110 ? -16.620 31.539 5.426 1.00 76.56 110 GLU A CA 1
ATOM 790 C C . GLU A 1 110 ? -17.357 30.185 5.515 1.00 76.56 110 GLU A C 1
ATOM 792 O O . GLU A 1 110 ? -18.157 29.853 4.645 1.00 76.56 110 GLU A O 1
ATOM 797 N N . GLY A 1 111 ? -17.081 29.370 6.545 1.00 69.88 111 GLY A N 1
ATOM 798 C CA . GLY A 1 111 ? -17.763 28.089 6.767 1.00 69.88 111 GLY A CA 1
ATOM 799 C C . GLY A 1 111 ? -17.519 27.033 5.679 1.00 69.88 111 GLY A C 1
ATOM 800 O O . GLY A 1 111 ? -18.300 26.094 5.558 1.00 69.88 111 GLY A O 1
ATOM 801 N N . MET A 1 112 ? -16.439 27.156 4.900 1.00 65.88 112 MET A N 1
ATOM 802 C CA . MET A 1 112 ? -16.200 26.377 3.670 1.00 65.88 112 MET A CA 1
ATOM 803 C C . MET A 1 112 ? -15.735 24.921 3.895 1.00 65.88 112 MET A C 1
ATOM 805 O O . MET A 1 112 ? -15.515 24.191 2.933 1.00 65.88 112 MET A O 1
ATOM 809 N N . ASP A 1 113 ? -15.534 24.481 5.142 1.00 59.50 113 ASP A N 1
ATOM 810 C CA . ASP A 1 113 ? -15.117 23.105 5.469 1.00 59.50 113 ASP A CA 1
ATOM 811 C C . ASP A 1 113 ? -15.639 22.709 6.865 1.00 59.50 113 ASP A C 1
ATOM 813 O O . ASP A 1 113 ? -14.935 22.942 7.864 1.00 59.50 113 ASP A O 1
ATOM 817 N N . PRO A 1 114 ? -16.875 22.171 6.947 1.00 52.03 114 PRO A N 1
ATOM 818 C CA . PRO A 1 114 ? -17.521 21.803 8.208 1.00 52.03 114 PRO A CA 1
ATOM 819 C C . PRO A 1 114 ? -16.902 20.554 8.858 1.00 52.03 114 PRO A C 1
ATOM 821 O O . PRO A 1 114 ? -16.855 20.469 10.085 1.00 52.03 114 PRO A O 1
ATOM 824 N N . ASP A 1 115 ? -16.334 19.637 8.068 1.00 46.69 115 ASP A N 1
ATOM 825 C CA . ASP A 1 115 ? -15.816 18.350 8.560 1.00 46.69 115 ASP A CA 1
ATOM 826 C C . ASP A 1 115 ? -14.306 18.352 8.853 1.00 46.69 115 ASP A C 1
ATOM 828 O O . ASP A 1 115 ? -13.751 17.368 9.354 1.00 46.69 115 ASP A O 1
ATOM 832 N N . ARG A 1 116 ? -13.611 19.469 8.593 1.00 55.00 116 ARG A N 1
ATOM 833 C CA . ARG A 1 116 ? -12.147 19.625 8.747 1.00 55.00 116 ARG A CA 1
ATOM 834 C C . ARG A 1 116 ? -11.324 18.612 7.935 1.00 55.00 116 ARG A C 1
ATOM 836 O O . ARG A 1 116 ? -10.124 18.451 8.196 1.00 55.00 116 ARG A O 1
ATOM 843 N N . THR A 1 117 ? -11.929 17.922 6.973 1.00 52.88 117 THR A N 1
ATOM 844 C CA . THR A 1 117 ? -11.303 16.834 6.208 1.00 52.88 117 THR A CA 1
ATOM 845 C C . THR A 1 117 ? -10.419 17.367 5.082 1.00 52.88 117 THR A C 1
ATOM 847 O O . THR A 1 117 ? -9.400 16.746 4.769 1.00 52.88 117 THR A O 1
ATOM 850 N N . LEU A 1 118 ? -10.712 18.563 4.559 1.00 51.78 118 LEU A N 1
ATOM 851 C CA . LEU A 1 118 ? -9.996 19.176 3.432 1.00 51.78 118 LEU A CA 1
ATOM 852 C C . LEU A 1 118 ? -8.743 19.965 3.868 1.00 51.78 118 LEU A C 1
ATOM 854 O O . LEU A 1 118 ? -7.788 20.105 3.105 1.00 51.78 118 LEU A O 1
ATOM 858 N N . ARG A 1 119 ? -8.672 20.423 5.127 1.00 54.72 119 ARG A N 1
ATOM 859 C CA . ARG A 1 119 ? -7.558 21.259 5.643 1.00 54.72 119 ARG A CA 1
ATOM 860 C C . ARG A 1 119 ? -6.274 20.519 6.002 1.00 54.72 119 ARG A C 1
ATOM 862 O O . ARG A 1 119 ? -5.228 21.157 6.123 1.00 54.72 119 ARG A O 1
ATOM 869 N N . SER A 1 120 ? -6.339 19.215 6.275 1.00 53.12 120 SER A N 1
ATOM 870 C CA . SER A 1 120 ? -5.205 18.500 6.888 1.00 53.12 120 SER A CA 1
ATOM 871 C C . SER A 1 120 ? -4.064 18.208 5.907 1.00 53.12 120 SER A C 1
ATOM 873 O O . SER A 1 120 ? -2.928 18.023 6.339 1.00 53.12 120 SER A O 1
ATOM 875 N N . LYS A 1 121 ? -4.344 18.225 4.596 1.00 55.25 121 LYS A N 1
ATOM 876 C CA . LYS A 1 121 ? -3.374 17.903 3.536 1.00 55.25 121 LYS A CA 1
ATOM 877 C C . LYS A 1 121 ? -3.317 18.918 2.387 1.00 55.25 121 LYS A C 1
ATOM 879 O O . LYS A 1 121 ? -2.517 18.739 1.476 1.00 55.25 121 LYS A O 1
ATOM 884 N N . ALA A 1 122 ? -4.107 19.994 2.429 1.00 66.81 122 ALA A N 1
ATOM 885 C CA . ALA A 1 122 ? -4.122 20.985 1.356 1.00 66.81 122 ALA A CA 1
ATOM 886 C C . ALA A 1 122 ? -2.836 21.835 1.322 1.00 66.81 122 ALA A C 1
ATOM 888 O O . ALA A 1 122 ? -2.376 22.396 2.330 1.00 66.81 122 ALA A O 1
ATOM 889 N N . THR A 1 123 ? -2.254 21.940 0.130 1.00 77.75 123 THR A N 1
ATOM 890 C CA . THR A 1 123 ? -1.172 22.874 -0.188 1.00 77.75 123 THR A CA 1
ATOM 891 C C . THR A 1 123 ? -1.735 24.297 -0.318 1.00 77.75 123 THR A C 1
ATOM 893 O O . THR A 1 123 ? -2.937 24.495 -0.487 1.00 77.75 123 THR A O 1
ATOM 896 N N . LYS A 1 124 ? -0.877 25.321 -0.201 1.00 76.75 124 LYS A N 1
ATOM 897 C CA . LYS A 1 124 ? -1.275 26.730 -0.382 1.00 76.75 124 LYS A CA 1
ATOM 898 C C . LYS A 1 124 ? -2.071 26.975 -1.683 1.00 76.75 124 LYS A C 1
ATOM 900 O O . LYS A 1 124 ? -3.133 27.575 -1.558 1.00 76.75 124 LYS A O 1
ATOM 905 N N . PRO A 1 125 ? -1.643 26.505 -2.875 1.00 74.31 125 PRO A N 1
ATOM 906 C CA . PRO A 1 125 ? -2.426 26.689 -4.100 1.00 74.31 125 PRO A CA 1
ATOM 907 C C . PRO A 1 125 ? -3.805 26.021 -4.023 1.00 74.31 125 PRO A C 1
ATOM 909 O O . PRO A 1 125 ? -4.799 26.669 -4.328 1.00 74.31 125 PRO A O 1
ATOM 912 N N . ALA A 1 126 ? -3.894 24.806 -3.471 1.00 75.75 126 ALA A N 1
ATOM 913 C CA . ALA A 1 126 ? -5.171 24.107 -3.321 1.00 75.75 126 ALA A CA 1
ATOM 914 C C . ALA A 1 126 ? -6.181 24.869 -2.435 1.00 75.75 126 ALA A C 1
ATOM 916 O O . ALA A 1 126 ? -7.380 24.842 -2.695 1.00 75.75 126 ALA A O 1
ATOM 917 N N . MET A 1 127 ? -5.713 25.587 -1.405 1.00 76.06 127 MET A N 1
ATOM 918 C CA . MET A 1 127 ? -6.582 26.452 -0.590 1.00 76.06 127 MET A CA 1
ATOM 919 C C . MET A 1 127 ? -7.077 27.681 -1.356 1.00 76.06 127 MET A C 1
ATOM 921 O O . MET A 1 127 ? -8.205 28.115 -1.145 1.00 76.06 127 MET A O 1
ATOM 925 N N . ILE A 1 128 ? -6.245 28.245 -2.231 1.00 79.69 128 ILE A N 1
ATOM 926 C CA . ILE A 1 128 ? -6.619 29.395 -3.062 1.00 79.69 128 ILE A CA 1
ATOM 927 C C . ILE A 1 128 ? -7.694 28.973 -4.065 1.00 79.69 128 ILE A C 1
ATOM 929 O O . ILE A 1 128 ? -8.711 29.656 -4.179 1.00 79.69 128 ILE A O 1
ATOM 933 N N . ASP A 1 129 ? -7.510 27.829 -4.725 1.00 78.06 129 ASP A N 1
ATOM 934 C CA . ASP A 1 129 ? -8.471 27.306 -5.697 1.00 78.06 129 ASP A CA 1
ATOM 935 C C . ASP A 1 129 ? -9.811 26.944 -5.038 1.00 78.06 129 ASP A C 1
ATOM 937 O O . ASP A 1 129 ? -10.860 27.277 -5.583 1.00 78.06 129 ASP A O 1
ATOM 941 N N . LEU A 1 130 ? -9.799 26.378 -3.824 1.00 77.19 130 LEU A N 1
ATOM 942 C CA . LEU A 1 130 ? -11.017 26.107 -3.051 1.00 77.19 130 LEU A CA 1
ATOM 943 C C . LEU A 1 130 ? -11.805 27.389 -2.729 1.00 77.19 130 LEU A C 1
ATOM 945 O O . LEU A 1 130 ? -13.018 27.437 -2.923 1.00 77.19 130 LEU A O 1
ATOM 949 N N . ILE A 1 131 ? -11.122 28.439 -2.257 1.00 78.50 131 ILE A N 1
ATOM 950 C CA . ILE A 1 131 ? -11.757 29.724 -1.921 1.00 78.50 131 ILE A CA 1
ATOM 951 C C . ILE A 1 131 ? -12.331 30.387 -3.179 1.00 78.50 131 ILE A C 1
ATOM 953 O O . ILE A 1 131 ? -13.415 30.970 -3.136 1.00 78.50 131 ILE A O 1
ATOM 957 N N . LEU A 1 132 ? -11.613 30.315 -4.304 1.00 80.44 132 LEU A N 1
ATOM 958 C CA . LEU A 1 132 ? -12.086 30.863 -5.574 1.00 80.44 132 LEU A CA 1
ATOM 959 C C . LEU A 1 132 ? -13.283 30.078 -6.114 1.00 80.44 132 LEU A C 1
ATOM 961 O O . LEU A 1 132 ? -14.249 30.706 -6.538 1.00 80.44 132 LEU A O 1
ATOM 965 N N . ALA A 1 133 ? -13.256 28.746 -6.034 1.00 72.88 133 ALA A N 1
ATOM 966 C CA . ALA A 1 133 ? -14.372 27.893 -6.426 1.00 72.88 133 ALA A CA 1
ATOM 967 C C . ALA A 1 133 ? -15.628 28.202 -5.599 1.00 72.88 133 ALA A C 1
ATOM 969 O O . ALA A 1 133 ? -16.684 28.448 -6.172 1.00 72.88 133 ALA A O 1
ATOM 970 N N . PHE A 1 134 ? -15.503 28.311 -4.271 1.00 71.12 134 PHE A N 1
ATOM 971 C CA . PHE A 1 134 ? -16.627 28.655 -3.394 1.00 71.12 134 PHE A CA 1
ATOM 972 C C . PHE A 1 134 ? -17.222 30.038 -3.707 1.00 71.12 134 PHE A C 1
ATOM 974 O O . PHE A 1 134 ? -18.439 30.225 -3.738 1.00 71.12 134 PHE A O 1
ATOM 981 N N . ARG A 1 135 ? -16.362 31.027 -3.975 1.00 75.88 135 ARG A N 1
ATOM 982 C CA . ARG A 1 135 ? -16.801 32.387 -4.324 1.00 75.88 135 ARG A CA 1
ATOM 983 C C . ARG A 1 135 ? -17.422 32.465 -5.716 1.00 75.88 135 ARG A C 1
ATOM 985 O O . ARG A 1 135 ? -18.328 33.268 -5.916 1.00 75.88 135 ARG A O 1
ATOM 992 N N . ALA A 1 136 ? -16.975 31.628 -6.651 1.00 68.81 136 ALA A N 1
ATOM 993 C CA . ALA A 1 136 ? -17.566 31.505 -7.980 1.00 68.81 136 ALA A CA 1
ATOM 994 C C . ALA A 1 136 ? -18.939 30.812 -7.946 1.00 68.81 136 ALA A C 1
ATOM 996 O O . ALA A 1 136 ? -19.816 31.180 -8.720 1.00 68.81 136 ALA A O 1
ATOM 997 N N . THR A 1 137 ? -19.166 29.878 -7.012 1.00 60.97 137 THR A N 1
ATOM 998 C CA . THR A 1 137 ? -20.467 29.205 -6.830 1.00 60.97 137 THR A CA 1
ATOM 999 C C . THR A 1 137 ? -21.551 30.075 -6.185 1.00 60.97 137 THR A C 1
ATOM 1001 O O . THR A 1 137 ? -22.674 29.610 -6.031 1.00 60.97 137 THR A O 1
ATOM 1004 N N . GLY A 1 138 ? -21.244 31.333 -5.838 1.00 58.41 138 GLY A N 1
ATOM 1005 C CA . GLY A 1 138 ? -22.238 32.341 -5.466 1.00 58.41 138 GLY A CA 1
ATOM 1006 C C . GLY A 1 138 ? -23.083 31.968 -4.248 1.00 58.41 138 GLY A C 1
ATOM 1007 O O . GLY A 1 138 ? -24.268 31.689 -4.379 1.00 58.41 138 GLY A O 1
ATOM 1008 N N . SER A 1 139 ? -22.500 32.026 -3.050 1.00 44.47 139 SER A N 1
ATOM 1009 C CA . SER A 1 139 ? -23.256 31.924 -1.796 1.00 44.47 139 SER A CA 1
ATOM 1010 C C . SER A 1 139 ? -23.070 33.187 -0.955 1.00 44.47 139 SER A C 1
ATOM 1012 O O . SER A 1 139 ? -22.180 33.265 -0.112 1.00 44.47 139 SER A O 1
ATOM 1014 N N . GLY A 1 140 ? -23.921 34.185 -1.205 1.00 40.62 140 GLY A N 1
ATOM 1015 C CA . GLY A 1 140 ? -24.219 35.275 -0.275 1.00 40.62 140 GLY A CA 1
ATOM 1016 C C . GLY A 1 140 ? -25.603 35.055 0.351 1.00 40.62 140 GLY A C 1
ATOM 1017 O O . GLY A 1 140 ? -26.589 34.957 -0.372 1.00 40.62 140 GLY A O 1
ATOM 1018 N N . ALA A 1 141 ? -25.654 34.954 1.684 1.00 45.12 141 ALA A N 1
ATOM 1019 C CA . ALA A 1 141 ? -26.861 34.885 2.535 1.00 45.12 141 ALA A CA 1
ATOM 1020 C C . ALA A 1 141 ? -27.718 36.186 2.455 1.00 45.12 141 ALA A C 1
ATOM 1022 O O . ALA A 1 141 ? -27.218 37.138 1.848 1.00 45.12 141 ALA A O 1
ATOM 1023 N N . PRO A 1 142 ? -28.949 36.318 3.042 1.00 59.12 142 PRO A N 1
ATOM 1024 C CA . PRO A 1 142 ? -29.163 36.445 4.517 1.00 59.12 142 PRO A CA 1
ATOM 1025 C C . PRO A 1 142 ? -30.561 35.970 5.049 1.00 59.12 142 PRO A C 1
ATOM 1027 O O . PRO A 1 142 ? -31.486 35.751 4.277 1.00 59.12 142 PRO A O 1
ATOM 1030 N N . THR A 1 143 ? -30.825 35.752 6.352 1.00 35.81 143 THR A N 1
ATOM 1031 C CA . THR A 1 143 ? -31.401 36.719 7.346 1.00 35.81 143 THR A CA 1
ATOM 1032 C C . THR A 1 143 ? -31.837 35.885 8.582 1.00 35.81 143 THR A C 1
ATOM 1034 O O . THR A 1 143 ? -32.489 34.864 8.401 1.00 35.81 143 THR A O 1
ATOM 1037 N N . ALA A 1 144 ? -31.294 36.052 9.795 1.00 38.38 144 ALA A N 1
ATOM 1038 C CA . ALA A 1 144 ? -31.668 36.954 10.906 1.00 38.38 144 ALA A CA 1
ATOM 1039 C C . ALA A 1 144 ? -33.086 36.791 11.523 1.00 38.38 144 ALA A C 1
ATOM 1041 O O . ALA A 1 144 ? -34.083 37.136 10.900 1.00 38.38 144 ALA A O 1
ATOM 1042 N N . ASN A 1 145 ? -33.137 36.317 12.779 1.00 32.81 145 ASN A N 1
ATOM 1043 C CA . ASN A 1 145 ? -33.956 36.787 13.925 1.00 32.81 145 ASN A CA 1
ATOM 1044 C C . ASN A 1 145 ? -33.736 35.794 15.095 1.00 32.81 145 ASN A C 1
ATOM 1046 O O . ASN A 1 145 ? -33.744 34.594 14.862 1.00 32.81 145 ASN A O 1
ATOM 1050 N N . ALA A 1 146 ? -33.513 36.149 16.363 1.00 29.69 146 ALA A N 1
ATOM 1051 C CA . ALA A 1 146 ? -33.659 37.406 17.085 1.00 29.69 146 ALA A CA 1
ATOM 1052 C C . ALA A 1 146 ? -32.770 37.410 18.357 1.00 29.69 146 ALA A C 1
ATOM 1054 O O . ALA A 1 146 ? -32.456 36.361 18.916 1.00 29.69 146 ALA A O 1
ATOM 1055 N N . THR A 1 147 ? -32.443 38.607 18.839 1.00 37.69 147 THR A N 1
ATOM 1056 C CA . THR A 1 147 ? -31.988 38.946 20.211 1.00 37.69 147 THR A CA 1
ATOM 1057 C C . THR A 1 147 ? -32.996 40.007 20.717 1.00 37.69 147 THR A C 1
ATOM 1059 O O . THR A 1 147 ? -33.563 40.666 19.839 1.00 37.69 147 THR A O 1
ATOM 1062 N N . PRO A 1 148 ? -33.240 40.278 22.028 1.00 57.53 148 PRO A N 1
ATOM 1063 C CA . PRO A 1 148 ? -32.435 39.953 23.221 1.00 57.53 148 PRO A CA 1
ATOM 1064 C C . PRO A 1 148 ? -33.228 39.543 24.499 1.00 57.53 148 PRO A C 1
ATOM 1066 O O . PRO A 1 148 ? -34.448 39.631 24.532 1.00 57.53 148 PRO A O 1
ATOM 1069 N N . VAL A 1 149 ? -32.517 39.141 25.571 1.00 36.69 149 VAL A N 1
ATOM 1070 C CA . VAL A 1 149 ? -32.616 39.639 26.978 1.00 36.69 149 VAL A CA 1
ATOM 1071 C C . VAL A 1 149 ? -32.089 38.595 27.992 1.00 36.69 149 VAL A C 1
ATOM 1073 O O . VAL A 1 149 ? -32.406 37.416 27.904 1.00 36.69 149 VAL A O 1
ATOM 1076 N N . ALA A 1 150 ? -31.343 39.111 28.983 1.00 31.06 150 ALA A N 1
ATOM 1077 C CA . ALA A 1 150 ? -30.942 38.548 30.285 1.00 31.06 150 ALA A CA 1
ATOM 1078 C C . ALA A 1 150 ? -29.681 37.654 30.375 1.00 31.06 150 ALA A C 1
ATOM 1080 O O . ALA A 1 150 ? -29.701 36.450 30.145 1.00 31.06 150 ALA A O 1
ATOM 1081 N N . ALA A 1 151 ? -28.591 38.276 30.843 1.00 42.16 151 ALA A N 1
ATOM 1082 C CA . ALA A 1 151 ? -27.595 37.657 31.729 1.00 42.16 151 ALA A CA 1
ATOM 1083 C C . ALA A 1 151 ? -28.260 37.387 33.109 1.00 42.16 151 ALA A C 1
ATOM 1085 O O . ALA A 1 151 ? -29.193 38.128 33.435 1.00 42.16 151 ALA A O 1
ATOM 1086 N N . PRO A 1 152 ? -27.834 36.396 33.926 1.00 43.25 152 PRO A N 1
ATOM 1087 C CA . PRO A 1 152 ? -26.439 36.226 34.342 1.00 43.25 152 PRO A CA 1
ATOM 1088 C C . PRO A 1 152 ? -25.914 34.771 34.388 1.00 43.25 152 PRO A C 1
ATOM 1090 O O . PRO A 1 152 ? -26.660 33.804 34.420 1.00 43.25 152 PRO A O 1
ATOM 1093 N N . GLU A 1 153 ? -24.583 34.665 34.387 1.00 37.62 153 GLU A N 1
ATOM 1094 C CA . GLU A 1 153 ? -23.800 33.769 35.254 1.00 37.62 153 GLU A CA 1
ATOM 1095 C C . GLU A 1 153 ? -24.164 32.272 35.335 1.00 37.62 153 GLU A C 1
ATOM 1097 O O . GLU A 1 153 ? -25.006 31.855 36.117 1.00 37.62 153 GLU A O 1
ATOM 1102 N N . ALA A 1 154 ? -23.402 31.446 34.609 1.00 33.25 154 ALA A N 1
ATOM 1103 C CA . ALA A 1 154 ? -22.817 30.203 35.125 1.00 33.25 154 ALA A CA 1
ATOM 1104 C C . ALA A 1 154 ? -21.828 29.646 34.091 1.00 33.25 154 ALA A C 1
ATOM 1106 O O . ALA A 1 154 ? -22.190 29.310 32.963 1.00 33.25 154 ALA A O 1
ATOM 1107 N N . ALA A 1 155 ? -20.558 29.544 34.477 1.00 50.56 155 ALA A N 1
ATOM 1108 C CA . ALA A 1 155 ? -19.566 28.790 33.729 1.00 50.56 155 ALA A CA 1
ATOM 1109 C C . ALA A 1 155 ? -20.031 27.330 33.579 1.00 50.56 155 ALA A C 1
ATOM 1111 O O . ALA A 1 155 ? -20.321 26.648 34.561 1.00 50.56 155 ALA A O 1
ATOM 1112 N N . SER A 1 156 ? -20.104 26.841 32.343 1.00 43.53 156 SER A N 1
ATOM 1113 C CA . SER A 1 156 ? -20.319 25.425 32.039 1.00 43.53 156 SER A CA 1
ATOM 1114 C C . SER A 1 156 ? -19.649 25.043 30.718 1.00 43.53 156 SER A C 1
ATOM 1116 O O . SER A 1 156 ? -19.377 25.904 29.880 1.00 43.53 156 SER A O 1
ATOM 1118 N N . PRO A 1 157 ? -19.227 23.777 30.600 1.00 41.50 157 PRO A N 1
ATOM 1119 C CA . PRO A 1 157 ? -17.818 23.449 30.436 1.00 41.50 157 PRO A CA 1
ATOM 1120 C C . PRO A 1 157 ? -17.372 23.432 28.976 1.00 41.50 157 PRO A C 1
ATOM 1122 O O . PRO A 1 157 ? -18.145 23.201 28.046 1.00 41.50 157 PRO A O 1
ATOM 1125 N N . ALA A 1 158 ? -16.070 23.641 28.795 1.00 44.72 158 ALA A N 1
ATOM 1126 C CA . ALA A 1 158 ? -15.381 23.442 27.534 1.00 44.72 158 ALA A CA 1
ATOM 1127 C C . ALA A 1 158 ? -15.762 22.093 26.896 1.00 44.72 158 ALA A C 1
ATOM 1129 O O . ALA A 1 158 ? -15.782 21.051 27.552 1.00 44.72 158 ALA A O 1
ATOM 1130 N N . LYS A 1 159 ? -16.036 22.142 25.587 1.00 45.00 159 LYS A N 1
ATOM 1131 C CA . LYS A 1 159 ? -16.292 20.983 24.722 1.00 45.00 159 LYS A CA 1
ATOM 1132 C C . LYS A 1 159 ? -15.236 19.899 24.988 1.00 45.00 159 LYS A C 1
ATOM 1134 O O . LYS A 1 159 ? -14.048 20.239 25.005 1.00 45.00 159 LYS A O 1
ATOM 1139 N N . PRO A 1 160 ? -15.624 18.622 25.171 1.00 39.84 160 PRO A N 1
ATOM 1140 C CA . PRO A 1 160 ? -14.677 17.579 25.530 1.00 39.84 160 PRO A CA 1
ATOM 1141 C C . PRO A 1 160 ? -13.583 17.491 24.458 1.00 39.84 160 PRO A C 1
ATOM 1143 O O . PRO A 1 160 ? -13.891 17.482 23.258 1.00 39.84 160 PRO A O 1
ATOM 1146 N N . PRO A 1 161 ? -12.298 17.464 24.851 1.00 44.84 161 PRO A N 1
ATOM 1147 C CA . PRO A 1 161 ? -11.217 17.301 23.900 1.00 44.84 161 PRO A CA 1
ATOM 1148 C C . PRO A 1 161 ? -11.414 15.986 23.147 1.00 44.84 161 PRO A C 1
ATOM 1150 O O . PRO A 1 161 ? -11.738 14.953 23.734 1.00 44.84 161 PRO A O 1
ATOM 1153 N N . LYS A 1 162 ? -11.223 16.056 21.825 1.00 50.19 162 LYS A N 1
ATOM 1154 C CA . LYS A 1 162 ? -11.163 14.926 20.890 1.00 50.19 162 LYS A CA 1
ATOM 1155 C C . LYS A 1 162 ? -10.516 13.732 21.595 1.00 50.19 162 LYS A C 1
ATOM 1157 O O . LYS A 1 162 ? -9.350 13.846 21.970 1.00 50.19 162 LYS A O 1
ATOM 1162 N N . ARG A 1 163 ? -11.267 12.636 21.786 1.00 49.16 163 ARG A N 1
ATOM 1163 C CA . ARG A 1 163 ? -10.766 11.363 22.327 1.00 49.16 163 ARG A CA 1
ATOM 1164 C C . ARG A 1 163 ? -9.487 11.020 21.559 1.00 49.16 163 ARG A C 1
ATOM 1166 O O . ARG A 1 163 ? -9.535 10.577 20.412 1.00 49.16 163 ARG A O 1
ATOM 1173 N N . ARG A 1 164 ? -8.334 11.318 22.163 1.00 49.38 164 ARG A N 1
ATOM 1174 C CA . ARG A 1 164 ? -7.063 10.701 21.800 1.00 49.38 164 ARG A CA 1
ATOM 1175 C C . ARG A 1 164 ? -7.346 9.208 21.931 1.00 49.38 164 ARG A C 1
ATOM 1177 O O . ARG A 1 164 ? -7.854 8.809 22.979 1.00 49.38 164 ARG A O 1
ATOM 1184 N N . ARG A 1 165 ? -7.156 8.433 20.855 1.00 51.91 165 ARG A N 1
ATOM 1185 C CA . ARG A 1 165 ? -7.259 6.966 20.918 1.00 51.91 165 ARG A CA 1
ATOM 1186 C C . ARG A 1 165 ? -6.488 6.532 22.161 1.00 51.91 165 ARG A C 1
ATOM 1188 O O . ARG A 1 165 ? -5.399 7.069 22.392 1.00 51.91 165 ARG A O 1
ATOM 1195 N N . ARG A 1 166 ? -7.130 5.749 23.031 1.00 43.09 166 ARG A N 1
ATOM 1196 C CA . ARG A 1 166 ? -6.497 5.359 24.290 1.00 43.09 166 ARG A CA 1
ATOM 1197 C C . ARG A 1 166 ? -5.197 4.629 23.920 1.00 43.09 166 ARG A C 1
ATOM 1199 O O . ARG A 1 166 ? -5.206 3.911 22.926 1.00 43.09 166 ARG A O 1
ATOM 1206 N N . PRO A 1 167 ? -4.084 4.881 24.626 1.00 47.56 167 PRO A N 1
ATOM 1207 C CA . PRO A 1 167 ? -2.873 4.089 24.441 1.00 47.56 167 PRO A CA 1
ATOM 1208 C C . PRO A 1 167 ? -3.243 2.615 24.582 1.00 47.56 167 PRO A C 1
ATOM 1210 O O . PRO A 1 167 ? -4.001 2.292 25.503 1.00 47.56 167 PRO A O 1
ATOM 1213 N N . SER A 1 168 ? -2.759 1.756 23.686 1.00 58.94 168 SER A N 1
ATOM 1214 C CA . SER A 1 168 ? -2.986 0.320 23.822 1.00 58.94 168 SER A CA 1
ATOM 1215 C C . SER A 1 168 ? -2.524 -0.117 25.216 1.00 58.94 168 SER A C 1
ATOM 1217 O O . SER A 1 168 ? -1.380 0.169 25.581 1.00 58.94 168 SER A O 1
ATOM 1219 N N . PRO A 1 169 ? -3.381 -0.778 26.013 1.00 65.38 169 PRO A N 1
ATOM 1220 C CA . PRO A 1 169 ? -3.052 -1.139 27.393 1.00 65.38 169 PRO A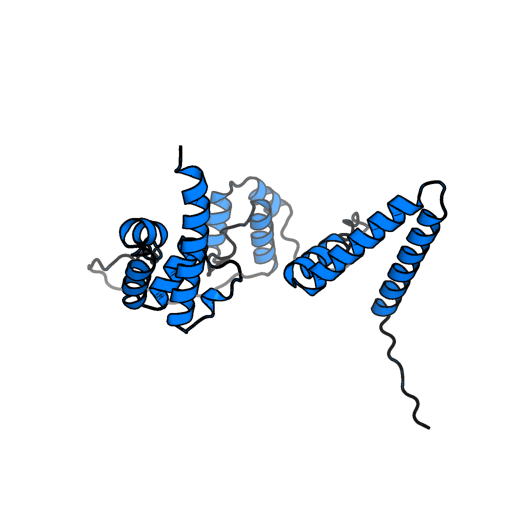 CA 1
ATOM 1221 C C . PRO A 1 169 ? -1.908 -2.155 27.476 1.00 65.38 169 PRO A C 1
ATOM 1223 O O . PRO A 1 169 ? -1.304 -2.318 28.531 1.00 65.38 169 PRO A O 1
ATOM 1226 N N . LEU A 1 170 ? -1.599 -2.820 26.360 1.00 71.69 170 LEU A N 1
ATOM 1227 C CA . LEU A 1 170 ? -0.693 -3.949 26.300 1.00 71.69 170 LEU A CA 1
ATOM 1228 C C . LEU A 1 170 ? 0.286 -3.813 25.131 1.00 71.69 170 LEU A C 1
ATOM 1230 O O . LEU A 1 170 ?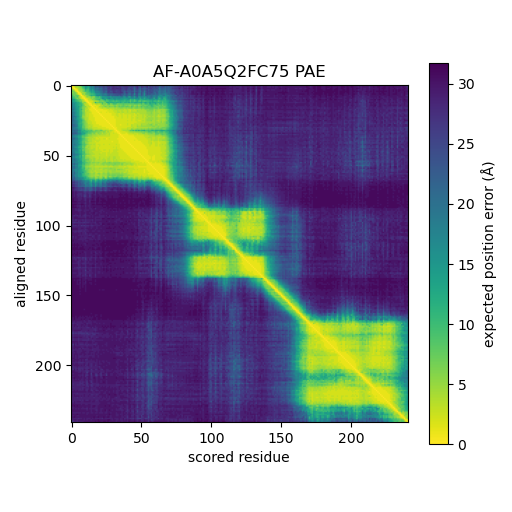 -0.100 -3.504 24.001 1.00 71.69 170 LEU A O 1
ATOM 1234 N N . ASN A 1 171 ? 1.566 -4.071 25.410 1.00 79.50 171 ASN A N 1
ATOM 1235 C CA . ASN A 1 171 ? 2.594 -4.229 24.389 1.00 79.50 171 ASN A CA 1
ATOM 1236 C C . ASN A 1 171 ? 2.820 -5.723 24.120 1.00 79.50 171 ASN A C 1
ATOM 1238 O O . ASN A 1 171 ? 3.467 -6.385 24.934 1.00 79.50 171 ASN A O 1
ATOM 1242 N N . PRO A 1 172 ? 2.348 -6.261 22.981 1.00 80.81 172 PRO A N 1
ATOM 1243 C CA . PRO A 1 172 ? 2.401 -7.694 22.723 1.00 80.81 172 PRO A CA 1
ATOM 1244 C C . PRO A 1 172 ? 3.836 -8.227 22.637 1.00 80.81 172 PRO A C 1
ATOM 1246 O O . PRO A 1 172 ? 4.086 -9.354 23.046 1.00 80.81 172 PRO A O 1
ATOM 1249 N N . TYR A 1 173 ? 4.801 -7.419 22.183 1.00 78.62 173 TYR A N 1
ATOM 1250 C CA . TYR A 1 173 ? 6.203 -7.840 22.106 1.00 78.62 173 TYR A CA 1
ATOM 1251 C C . TYR A 1 173 ? 6.894 -7.875 23.470 1.00 78.62 173 TYR A C 1
ATOM 1253 O O . TYR A 1 173 ? 7.767 -8.711 23.673 1.00 78.62 173 TYR A O 1
ATOM 1261 N N . ALA A 1 174 ? 6.527 -6.974 24.387 1.00 78.62 174 ALA A N 1
ATOM 1262 C CA . ALA A 1 174 ? 7.082 -6.970 25.739 1.00 78.62 174 ALA A CA 1
ATOM 1263 C C . ALA A 1 174 ? 6.559 -8.170 26.537 1.00 78.62 174 ALA A C 1
ATOM 1265 O O . ALA A 1 174 ? 7.349 -8.925 27.088 1.00 78.62 174 ALA A O 1
ATOM 1266 N N . VAL A 1 175 ? 5.245 -8.408 26.488 1.00 80.69 175 VAL A N 1
ATOM 1267 C CA . VAL A 1 175 ? 4.610 -9.539 27.180 1.00 80.69 175 VAL A CA 1
ATOM 1268 C C . VAL A 1 175 ? 5.104 -10.874 26.628 1.00 80.69 175 VAL A C 1
ATOM 1270 O O . VAL A 1 175 ? 5.453 -11.758 27.397 1.00 80.69 175 VAL A O 1
ATOM 1273 N N . ALA A 1 176 ? 5.234 -11.023 25.306 1.00 80.31 176 ALA A N 1
ATOM 1274 C CA . ALA A 1 176 ? 5.801 -12.250 24.742 1.00 80.31 176 ALA A CA 1
ATOM 1275 C C . ALA A 1 176 ? 7.285 -12.460 25.081 1.00 80.31 176 ALA A C 1
ATOM 1277 O O . ALA A 1 176 ? 7.755 -13.594 25.037 1.00 80.31 176 ALA A O 1
ATOM 1278 N N . ALA A 1 177 ? 8.033 -11.396 25.390 1.00 76.56 177 ALA A N 1
ATOM 1279 C CA . ALA A 1 177 ? 9.418 -11.511 25.834 1.00 76.56 177 ALA A CA 1
ATOM 1280 C C . ALA A 1 177 ? 9.533 -11.895 27.320 1.00 76.56 177 ALA A C 1
ATOM 1282 O O . ALA A 1 177 ? 10.505 -12.551 27.685 1.00 76.56 177 ALA A O 1
ATOM 1283 N N . GLU A 1 178 ? 8.570 -11.491 28.154 1.00 72.75 178 GLU A N 1
ATOM 1284 C CA . GLU A 1 178 ? 8.547 -11.772 29.598 1.00 72.75 178 GLU A CA 1
ATOM 1285 C C . GLU A 1 178 ? 7.848 -13.102 29.924 1.00 72.75 178 GLU A C 1
ATOM 1287 O O . GLU A 1 178 ? 8.446 -13.961 30.570 1.00 72.75 178 GLU A O 1
ATOM 1292 N N . ASP A 1 179 ? 6.629 -13.303 29.418 1.00 73.31 179 ASP A N 1
ATOM 1293 C CA . ASP A 1 179 ? 5.745 -14.429 29.760 1.00 73.31 179 ASP A CA 1
ATOM 1294 C C . ASP A 1 179 ? 5.585 -15.454 28.616 1.00 73.31 179 ASP A C 1
ATOM 1296 O O . ASP A 1 179 ? 4.899 -16.472 28.751 1.00 73.31 179 ASP A O 1
ATOM 1300 N N . GLY A 1 180 ? 6.201 -15.201 27.458 1.00 77.12 180 GLY A N 1
ATOM 1301 C CA . GLY A 1 180 ? 6.097 -16.071 26.287 1.00 77.12 180 GLY A CA 1
ATOM 1302 C C . GLY A 1 180 ? 4.740 -16.006 25.571 1.00 77.12 180 GLY A C 1
ATOM 1303 O O . GLY A 1 180 ? 3.890 -15.149 25.821 1.00 77.12 180 GLY A O 1
ATOM 1304 N N . ALA A 1 181 ? 4.534 -16.922 24.620 1.00 74.00 181 ALA A N 1
ATOM 1305 C CA . ALA A 1 181 ? 3.328 -16.944 23.788 1.00 74.00 181 ALA A CA 1
ATOM 1306 C C . ALA A 1 181 ? 2.051 -17.310 24.570 1.00 74.00 181 ALA A C 1
ATOM 1308 O O . ALA A 1 181 ? 0.973 -16.815 24.239 1.00 74.00 181 ALA A O 1
ATOM 1309 N N . GLU A 1 182 ? 2.161 -18.150 25.604 1.00 75.94 182 GLU A N 1
ATOM 1310 C CA . GLU A 1 182 ? 1.020 -18.548 26.440 1.00 75.94 182 GLU A CA 1
ATOM 1311 C C . GLU A 1 182 ? 0.546 -17.394 27.333 1.00 75.94 182 GLU A C 1
ATOM 1313 O O . GLU A 1 182 ?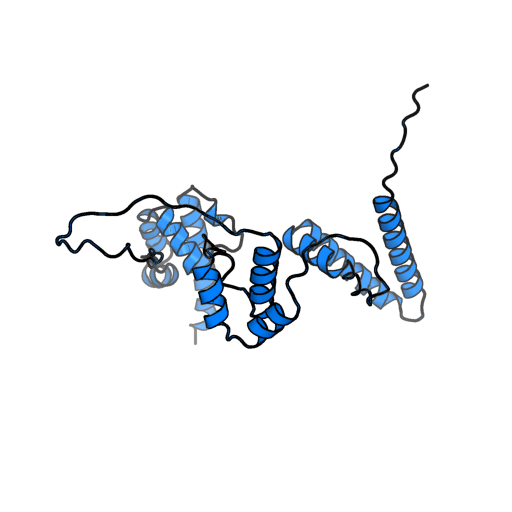 -0.642 -17.072 27.310 1.00 75.94 182 GLU A O 1
ATOM 1318 N N . GLY A 1 183 ? 1.460 -16.687 28.008 1.00 78.12 183 GLY A N 1
ATOM 1319 C CA . GLY A 1 183 ? 1.106 -15.513 28.814 1.00 78.12 183 GLY A CA 1
ATOM 1320 C C . GLY A 1 183 ? 0.521 -14.371 27.980 1.00 78.12 183 GLY A C 1
ATOM 1321 O O . GLY A 1 183 ? -0.461 -13.739 28.373 1.00 78.12 183 GLY A O 1
ATOM 1322 N N . LEU A 1 184 ? 1.034 -14.165 26.760 1.00 82.81 184 LEU A N 1
ATOM 1323 C CA . LEU A 1 184 ? 0.436 -13.216 25.820 1.00 82.81 184 LEU A CA 1
ATOM 1324 C C . LEU A 1 184 ? -0.993 -13.625 25.431 1.00 82.81 184 LEU A C 1
ATOM 1326 O O . LEU A 1 184 ? -1.869 -12.767 25.337 1.00 82.81 184 LEU A O 1
ATOM 1330 N N . ARG A 1 185 ? -1.258 -14.919 25.215 1.00 85.12 185 ARG A N 1
ATOM 1331 C CA . ARG A 1 185 ? -2.603 -15.399 24.870 1.00 85.12 185 ARG A CA 1
ATOM 1332 C C . ARG A 1 185 ? -3.600 -15.122 25.993 1.00 85.12 185 ARG A C 1
ATOM 1334 O O . ARG A 1 185 ? -4.681 -14.613 25.708 1.00 85.12 185 ARG A O 1
ATOM 1341 N N . GLU A 1 186 ? -3.242 -15.422 27.238 1.00 83.69 186 GLU A N 1
ATOM 1342 C CA . GLU A 1 186 ? -4.107 -15.184 28.400 1.00 83.69 186 GLU A CA 1
ATOM 1343 C C . GLU A 1 186 ? -4.439 -13.699 28.570 1.00 83.69 186 GLU A C 1
ATOM 1345 O O . GLU A 1 186 ? -5.599 -13.344 28.786 1.00 83.69 186 GLU A O 1
ATOM 1350 N N . GLN A 1 187 ? -3.454 -12.814 28.396 1.00 82.06 187 GLN A N 1
ATOM 1351 C CA . GLN A 1 187 ? -3.687 -11.373 28.489 1.00 82.06 187 GLN A CA 1
ATOM 1352 C C . GLN A 1 187 ? -4.537 -10.844 27.322 1.00 82.06 187 GLN A C 1
ATOM 1354 O O . GLN A 1 187 ? -5.407 -10.000 27.527 1.00 82.06 187 GLN A O 1
ATOM 1359 N N . LEU A 1 188 ? -4.357 -11.366 26.103 1.00 87.06 188 LEU A N 1
ATOM 1360 C CA . LEU A 1 188 ? -5.195 -10.997 24.955 1.00 87.06 188 LEU A CA 1
ATOM 1361 C C . LEU A 1 188 ? -6.642 -11.497 25.089 1.00 87.06 188 LEU A C 1
ATOM 1363 O O . LEU A 1 188 ? -7.550 -10.849 24.575 1.00 87.06 188 LEU A O 1
ATOM 1367 N N . GLN A 1 189 ? -6.875 -12.609 25.792 1.00 87.06 189 GLN A N 1
ATOM 1368 C CA . GLN A 1 189 ? -8.221 -13.114 26.096 1.00 87.06 189 GLN A CA 1
ATOM 1369 C C . GLN A 1 189 ? -9.003 -12.229 27.073 1.00 87.06 189 GLN A C 1
ATOM 1371 O O . GLN A 1 189 ? -10.232 -12.248 27.055 1.00 87.06 189 GLN A O 1
ATOM 1376 N N . GLN A 1 190 ? -8.314 -11.439 27.897 1.00 84.25 190 GLN A N 1
ATOM 1377 C CA . GLN A 1 190 ? -8.944 -10.514 28.845 1.00 84.25 190 GLN A CA 1
ATOM 1378 C C . GLN A 1 190 ? -9.322 -9.167 28.214 1.00 84.25 190 GLN A C 1
ATOM 1380 O O . GLN A 1 190 ? -10.108 -8.423 28.800 1.00 84.25 190 GLN A O 1
ATOM 1385 N N . LEU A 1 191 ? -8.768 -8.857 27.040 1.00 86.69 191 LEU A N 1
ATOM 1386 C CA . LEU A 1 191 ? -9.002 -7.607 26.322 1.00 86.69 191 LEU A CA 1
ATOM 1387 C C . LEU A 1 191 ? -10.242 -7.691 25.436 1.00 86.69 191 LEU A C 1
ATOM 1389 O O . LEU A 1 191 ? -10.581 -8.752 24.902 1.00 86.69 191 LEU A O 1
ATOM 1393 N N . ASP A 1 192 ? -10.898 -6.551 25.242 1.00 85.50 192 ASP A N 1
ATOM 1394 C CA . ASP A 1 192 ? -12.043 -6.461 24.346 1.00 85.50 192 ASP A CA 1
ATOM 1395 C C . ASP A 1 192 ? -11.627 -6.313 22.865 1.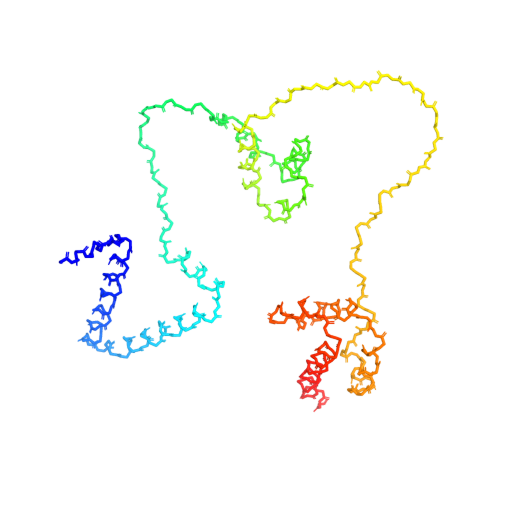00 85.50 192 ASP A C 1
ATOM 1397 O O . ASP A 1 192 ? -10.472 -6.074 22.504 1.00 85.50 192 ASP A O 1
ATOM 1401 N N . VAL A 1 193 ? -12.590 -6.476 21.954 1.00 84.69 193 VAL A N 1
ATOM 1402 C CA . VAL A 1 193 ? -12.330 -6.405 20.506 1.00 84.69 193 VAL A CA 1
ATOM 1403 C C . VAL A 1 193 ? -11.884 -5.002 20.062 1.00 84.69 193 VAL A C 1
ATOM 1405 O O . VAL A 1 193 ? -11.189 -4.875 19.051 1.00 84.69 193 VAL A O 1
ATOM 1408 N N . GLU A 1 194 ? -12.269 -3.940 20.776 1.00 81.12 194 GLU A N 1
ATOM 1409 C CA . GLU A 1 194 ? -11.844 -2.571 20.459 1.00 81.12 194 GLU A CA 1
ATOM 1410 C C . GLU A 1 194 ? -10.376 -2.350 20.858 1.00 81.12 194 GLU A C 1
ATOM 1412 O O . GLU A 1 194 ? -9.592 -1.845 20.053 1.00 81.12 194 GLU A O 1
ATOM 1417 N N . GLU A 1 195 ? -9.976 -2.825 22.035 1.00 84.75 195 GLU A N 1
ATOM 1418 C CA . GLU A 1 195 ? -8.612 -2.821 22.562 1.00 84.75 195 GLU A CA 1
ATOM 1419 C C . GLU A 1 195 ? -7.676 -3.666 21.691 1.00 84.75 195 GLU A C 1
ATOM 1421 O O . GLU A 1 195 ? -6.577 -3.226 21.343 1.00 84.75 195 GLU A O 1
ATOM 1426 N N . LEU A 1 196 ? -8.128 -4.839 21.237 1.00 84.94 196 LEU A N 1
ATOM 1427 C CA . LEU A 1 196 ? -7.379 -5.671 20.290 1.00 84.94 196 LEU A CA 1
ATOM 1428 C C . LEU A 1 196 ? -7.175 -4.971 18.936 1.00 84.94 196 LEU A C 1
ATOM 1430 O O . LEU A 1 196 ? -6.107 -5.082 18.325 1.00 84.94 196 LEU A O 1
ATOM 1434 N N . LYS A 1 197 ? -8.167 -4.209 18.457 1.00 84.75 197 LYS A N 1
ATOM 1435 C CA . LYS A 1 197 ? -8.043 -3.398 17.231 1.00 84.75 197 LYS A CA 1
ATOM 1436 C C . LYS A 1 197 ? -7.089 -2.222 17.409 1.00 84.75 197 LYS A C 1
ATOM 1438 O O . LYS A 1 197 ? -6.347 -1.901 16.469 1.00 84.75 197 LYS A O 1
ATOM 1443 N N . ASP A 1 198 ? -7.099 -1.591 18.577 1.00 82.75 198 ASP A N 1
ATOM 1444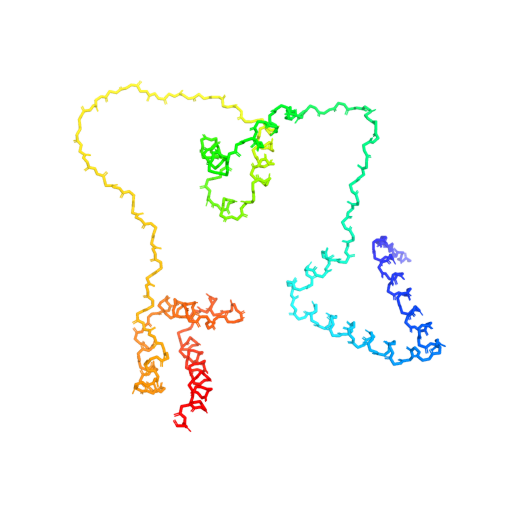 C CA . ASP A 1 198 ? -6.164 -0.524 18.917 1.00 82.75 198 ASP A CA 1
ATOM 1445 C C . ASP A 1 198 ? -4.724 -1.063 18.930 1.00 82.75 198 ASP A C 1
ATOM 1447 O O . ASP A 1 198 ? -3.889 -0.519 18.200 1.00 82.75 198 ASP A O 1
ATOM 1451 N N . ILE A 1 199 ? -4.470 -2.219 19.564 1.00 84.19 199 ILE A N 1
ATOM 1452 C CA . ILE A 1 199 ? -3.164 -2.914 19.544 1.00 84.19 199 ILE A CA 1
ATOM 1453 C C . ILE A 1 199 ? -2.722 -3.208 18.108 1.00 84.19 199 ILE A C 1
ATOM 1455 O O . ILE A 1 199 ? -1.611 -2.872 17.691 1.00 84.19 199 ILE A O 1
ATOM 1459 N N . VAL A 1 200 ? -3.602 -3.791 17.294 1.00 84.69 200 VAL A N 1
ATOM 1460 C CA . VAL A 1 200 ? -3.284 -4.114 15.898 1.00 84.69 200 VAL A CA 1
ATOM 1461 C C . VAL A 1 200 ? -2.951 -2.866 15.068 1.00 84.69 200 VAL A C 1
ATOM 1463 O O . VAL A 1 200 ? -2.132 -2.937 14.147 1.00 84.69 200 VAL A O 1
ATOM 1466 N N . THR A 1 201 ? -3.554 -1.717 15.375 1.00 83.06 201 THR A N 1
ATOM 1467 C CA . THR A 1 201 ? -3.255 -0.450 14.689 1.00 83.06 201 THR A CA 1
ATOM 1468 C C . THR A 1 201 ? -1.945 0.151 15.158 1.00 83.06 201 THR A C 1
ATOM 1470 O O . THR A 1 201 ? -1.144 0.580 14.329 1.00 83.06 201 THR A O 1
ATOM 1473 N N . GLU A 1 202 ? -1.748 0.202 16.473 1.00 81.19 202 GLU A N 1
ATOM 1474 C CA . GLU A 1 202 ? -0.606 0.842 17.116 1.00 81.19 202 GLU A CA 1
ATOM 1475 C C . GLU A 1 202 ? 0.699 0.125 16.770 1.00 81.19 202 GLU A C 1
ATOM 1477 O O . GLU A 1 202 ? 1.665 0.769 16.364 1.00 81.19 202 GLU A O 1
ATOM 1482 N N . TYR A 1 203 ? 0.692 -1.210 16.789 1.00 79.44 203 TYR A N 1
ATOM 1483 C CA . TYR A 1 203 ? 1.849 -2.037 16.435 1.00 79.44 203 TYR A CA 1
ATOM 1484 C C . TYR A 1 203 ? 1.922 -2.389 14.941 1.00 79.44 203 TYR A C 1
ATOM 1486 O O . TYR A 1 203 ? 2.733 -3.221 14.527 1.00 79.44 203 TYR A O 1
ATOM 1494 N N . GLY A 1 204 ? 1.077 -1.769 14.109 1.00 77.75 204 GLY A N 1
ATOM 1495 C CA . GLY A 1 204 ? 1.128 -1.909 12.655 1.00 77.75 204 GLY A CA 1
ATOM 1496 C C . GLY A 1 204 ? 0.852 -3.325 12.139 1.00 77.75 204 GLY A C 1
ATOM 1497 O O . GLY A 1 204 ? 1.293 -3.661 11.044 1.00 77.75 204 GLY A O 1
ATOM 1498 N N . MET A 1 205 ? 0.113 -4.152 12.885 1.00 80.50 205 MET A N 1
ATOM 1499 C CA . MET A 1 205 ? -0.187 -5.555 12.554 1.00 80.50 205 MET A CA 1
ATOM 1500 C C . MET A 1 205 ? -1.329 -5.711 11.523 1.00 80.50 205 MET A C 1
ATOM 1502 O O . MET A 1 205 ? -1.723 -6.823 11.170 1.00 80.50 205 MET A O 1
ATOM 1506 N N . ASN A 1 206 ? -1.864 -4.599 11.003 1.00 79.88 206 ASN A N 1
ATOM 1507 C CA . ASN A 1 206 ? -2.953 -4.551 10.018 1.00 79.88 206 ASN A CA 1
ATOM 1508 C C . ASN A 1 206 ? -2.453 -4.466 8.559 1.00 79.88 206 ASN A C 1
ATOM 1510 O O . ASN A 1 206 ? -2.774 -3.523 7.831 1.00 79.88 206 ASN A O 1
ATOM 1514 N N . HIS A 1 207 ? -1.644 -5.428 8.114 1.00 65.25 207 HIS A N 1
ATOM 1515 C CA . HIS A 1 207 ? -1.028 -5.380 6.777 1.00 65.25 207 HIS A CA 1
ATOM 1516 C C . HIS A 1 207 ? -2.024 -5.614 5.630 1.00 65.25 207 HIS A C 1
ATOM 1518 O O . HIS A 1 207 ? -1.875 -5.050 4.548 1.00 65.25 207 HIS A O 1
ATOM 1524 N N . ASP A 1 208 ? -3.064 -6.414 5.867 1.00 67.75 208 ASP A N 1
ATOM 1525 C CA . ASP A 1 208 ? -4.085 -6.759 4.872 1.00 67.75 208 ASP A CA 1
ATOM 1526 C C . ASP A 1 208 ? -5.284 -5.795 4.876 1.00 67.75 208 ASP A C 1
ATOM 1528 O O . ASP A 1 208 ? -6.195 -5.941 4.063 1.00 67.75 208 ASP A O 1
ATOM 1532 N N . ARG A 1 209 ? -5.302 -4.804 5.783 1.00 72.38 209 ARG A N 1
ATOM 1533 C CA . ARG A 1 209 ? -6.450 -3.921 6.075 1.00 72.38 209 ARG A CA 1
ATOM 1534 C C . ARG A 1 209 ? -7.728 -4.667 6.480 1.00 72.38 209 ARG A C 1
ATOM 1536 O O . ARG A 1 209 ? -8.771 -4.032 6.630 1.00 72.38 209 ARG A O 1
ATOM 1543 N N . ARG A 1 210 ? -7.670 -5.989 6.675 1.00 73.81 210 ARG A N 1
ATOM 1544 C CA . ARG A 1 210 ? -8.834 -6.823 7.006 1.00 73.81 210 ARG A CA 1
ATOM 1545 C C . ARG A 1 210 ? -9.051 -6.910 8.503 1.00 73.81 210 ARG A C 1
ATOM 1547 O O . ARG A 1 210 ? -10.197 -7.070 8.909 1.00 73.81 210 ARG A O 1
ATOM 1554 N N . ALA A 1 211 ? -8.007 -6.726 9.311 1.00 70.19 211 ALA A N 1
ATOM 1555 C CA . ALA A 1 211 ? -8.121 -6.811 10.764 1.00 70.19 211 ALA A CA 1
ATOM 1556 C C . ALA A 1 211 ? -9.164 -5.824 11.323 1.00 70.19 211 ALA A C 1
ATOM 1558 O O . ALA A 1 211 ? -9.916 -6.164 12.219 1.00 70.19 211 ALA A O 1
ATOM 1559 N N . MET A 1 212 ? -9.331 -4.645 10.720 1.00 78.38 212 MET A N 1
ATOM 1560 C CA . MET A 1 212 ? -10.365 -3.684 11.144 1.00 78.38 212 MET A CA 1
ATOM 1561 C C . MET A 1 212 ? -11.807 -4.154 10.912 1.00 78.38 212 MET A C 1
ATOM 1563 O O . MET A 1 212 ? -12.717 -3.719 11.617 1.00 78.38 212 MET A O 1
ATOM 1567 N N . SER A 1 213 ? -12.009 -5.044 9.940 1.00 81.62 213 SER A N 1
ATOM 1568 C CA . SER A 1 213 ? -13.321 -5.604 9.599 1.00 81.62 213 SER A CA 1
ATOM 1569 C C . SER A 1 213 ? -13.678 -6.854 10.402 1.00 81.62 213 SER A C 1
ATOM 1571 O O . SER A 1 213 ? -14.774 -7.381 10.245 1.00 81.62 213 SER A O 1
ATOM 1573 N N . TRP A 1 214 ? -12.761 -7.356 11.232 1.00 83.56 214 TRP A N 1
ATOM 1574 C CA . TRP A 1 214 ? -13.018 -8.544 12.034 1.00 83.56 214 TRP A CA 1
ATOM 1575 C C . TRP A 1 214 ? -13.818 -8.184 13.283 1.00 83.56 214 TRP A C 1
ATOM 1577 O O . TRP A 1 214 ? -13.596 -7.148 13.917 1.00 83.56 214 TRP A O 1
ATOM 1587 N N . THR A 1 215 ? -14.769 -9.052 13.600 1.00 85.94 215 THR A N 1
ATOM 1588 C CA . THR A 1 215 ? -15.572 -9.010 14.831 1.00 85.94 215 THR A CA 1
ATOM 1589 C C . THR A 1 215 ? -15.189 -10.151 15.772 1.00 85.94 215 THR A C 1
ATOM 1591 O O . THR A 1 215 ? -15.490 -10.099 16.955 1.00 85.94 215 THR A O 1
ATOM 1594 N N . ASP A 1 216 ? -14.522 -11.172 15.233 1.00 87.75 216 ASP A N 1
ATOM 1595 C CA . ASP A 1 216 ? -14.126 -12.380 15.942 1.00 87.75 216 ASP A CA 1
ATOM 1596 C C . ASP A 1 216 ? -12.874 -12.131 16.791 1.00 87.75 216 ASP A C 1
ATOM 1598 O O . ASP A 1 216 ? -11.849 -11.686 16.265 1.00 87.75 216 ASP A O 1
ATOM 1602 N N . HIS A 1 217 ? -12.990 -12.405 18.091 1.00 88.31 217 HIS A N 1
ATOM 1603 C CA . HIS A 1 217 ? -11.961 -12.190 19.106 1.00 88.31 217 HIS A CA 1
ATOM 1604 C C . HIS A 1 217 ? -10.765 -13.126 18.901 1.00 88.31 217 HIS A C 1
ATOM 1606 O O . HIS A 1 217 ? -9.638 -12.647 18.752 1.00 88.31 217 HIS A O 1
ATOM 1612 N N . ASP A 1 218 ? -11.009 -14.431 18.753 1.00 84.25 218 ASP A N 1
ATOM 1613 C CA . ASP A 1 218 ? -9.955 -15.445 18.606 1.00 84.25 218 ASP A CA 1
ATOM 1614 C C . ASP A 1 218 ? -9.066 -15.156 17.394 1.00 84.25 218 ASP A C 1
ATOM 1616 O O . ASP A 1 218 ? -7.843 -15.308 17.424 1.00 84.25 218 ASP A O 1
ATOM 1620 N N . ARG A 1 219 ? -9.675 -14.621 16.335 1.00 87.38 219 ARG A N 1
ATOM 1621 C CA . ARG A 1 219 ? -8.975 -14.247 15.109 1.00 87.38 219 ARG A CA 1
ATOM 1622 C C . ARG A 1 219 ? -7.968 -13.110 15.317 1.00 87.38 219 ARG A C 1
ATOM 1624 O O . ARG A 1 219 ? -6.942 -13.069 14.633 1.00 87.38 219 ARG A O 1
ATOM 1631 N N . PHE A 1 220 ? -8.237 -12.176 16.233 1.00 87.50 220 PHE A N 1
ATOM 1632 C CA . PHE A 1 220 ? -7.263 -11.154 16.627 1.00 87.50 220 PHE A CA 1
ATOM 1633 C C . PHE A 1 220 ? -6.142 -11.751 17.467 1.00 87.50 220 PHE A C 1
ATOM 1635 O O . PHE A 1 220 ? -4.978 -11.458 17.194 1.00 87.50 220 PHE A O 1
ATOM 1642 N N . VAL A 1 221 ? -6.486 -12.610 18.429 1.00 87.81 221 VAL A N 1
ATOM 1643 C CA . VAL A 1 221 ? -5.520 -13.280 19.307 1.00 87.81 221 VAL A CA 1
ATOM 1644 C C . VAL A 1 221 ? -4.514 -14.079 18.481 1.00 87.81 221 VAL A C 1
ATOM 1646 O O . VAL A 1 221 ? -3.314 -13.833 18.573 1.00 87.81 221 VAL A O 1
ATOM 1649 N N . GLU A 1 222 ? -4.982 -14.960 17.593 1.00 87.00 222 GLU A N 1
ATOM 1650 C CA . GLU A 1 222 ? -4.117 -15.760 16.714 1.00 87.00 222 GLU A CA 1
ATOM 1651 C C . GLU A 1 222 ? -3.205 -14.895 15.842 1.00 87.00 222 GLU A C 1
ATOM 1653 O O . GLU A 1 222 ? -2.027 -15.203 15.655 1.00 87.00 222 GLU A O 1
ATOM 1658 N N . ARG A 1 223 ? -3.724 -13.781 15.315 1.00 87.19 223 ARG A N 1
ATOM 1659 C CA . ARG A 1 223 ? -2.936 -12.881 14.471 1.00 87.19 223 ARG A CA 1
ATOM 1660 C C . ARG A 1 223 ? -1.853 -12.151 15.254 1.00 87.19 223 ARG A C 1
ATOM 1662 O O . ARG A 1 223 ? -0.735 -12.029 14.750 1.00 87.19 223 ARG A O 1
ATOM 1669 N N . ILE A 1 224 ? -2.182 -11.637 16.434 1.00 87.69 224 ILE A N 1
ATOM 1670 C CA . ILE A 1 224 ? -1.212 -10.951 17.289 1.00 87.69 224 ILE A CA 1
ATOM 1671 C C . ILE A 1 224 ? -0.130 -11.949 17.709 1.00 87.69 224 ILE A C 1
ATOM 1673 O O . ILE A 1 224 ? 1.048 -11.641 17.562 1.00 87.69 224 ILE A O 1
ATOM 1677 N N . LEU A 1 225 ? -0.504 -13.167 18.114 1.00 87.50 225 LEU A N 1
ATOM 1678 C CA . LEU A 1 225 ? 0.442 -14.241 18.434 1.00 87.50 225 LEU A CA 1
ATOM 1679 C C . LEU A 1 225 ? 1.372 -14.563 17.257 1.00 87.50 225 LEU A C 1
ATOM 1681 O O . LEU A 1 225 ? 2.590 -14.492 17.404 1.00 87.50 225 LEU A O 1
ATOM 1685 N N . ALA A 1 226 ? 0.820 -14.823 16.069 1.00 85.31 226 ALA A N 1
ATOM 1686 C CA . ALA A 1 226 ? 1.607 -15.154 14.880 1.00 85.31 226 ALA A CA 1
ATOM 1687 C C . ALA A 1 226 ? 2.591 -14.039 14.488 1.00 85.31 226 ALA A C 1
ATOM 1689 O O . ALA A 1 226 ? 3.699 -14.300 14.017 1.00 85.31 226 ALA A O 1
ATOM 1690 N N . LYS A 1 227 ? 2.196 -12.773 14.669 1.00 83.81 227 LYS A N 1
ATOM 1691 C CA . LYS A 1 227 ? 3.055 -11.632 14.345 1.00 83.81 227 LYS A CA 1
ATOM 1692 C C . LYS A 1 227 ? 4.151 -11.425 15.384 1.00 83.81 227 LYS A C 1
ATOM 1694 O O . LYS A 1 227 ? 5.284 -11.110 15.014 1.00 83.81 227 LYS A O 1
ATOM 1699 N N . THR A 1 228 ? 3.810 -11.586 16.654 1.00 82.81 228 THR A N 1
ATOM 1700 C CA . THR A 1 228 ? 4.752 -11.433 17.756 1.00 82.81 228 THR A CA 1
ATOM 1701 C C . THR A 1 228 ? 5.808 -12.531 17.731 1.00 82.81 228 THR A C 1
ATOM 1703 O O . THR A 1 228 ? 6.984 -12.219 17.884 1.00 82.81 228 THR A O 1
ATOM 1706 N N . ASP A 1 229 ? 5.431 -13.771 17.411 1.00 74.88 229 ASP A N 1
ATOM 1707 C CA . ASP A 1 229 ? 6.368 -14.889 17.254 1.00 74.88 229 ASP A CA 1
ATOM 1708 C C . ASP A 1 229 ? 7.334 -14.668 16.074 1.00 74.88 229 ASP A C 1
ATOM 1710 O O . ASP A 1 229 ? 8.553 -14.792 16.205 1.00 74.88 229 ASP A O 1
ATOM 1714 N N . PHE A 1 230 ? 6.823 -14.177 14.936 1.00 64.12 230 PHE A N 1
ATOM 1715 C CA . PHE A 1 230 ? 7.668 -13.784 13.802 1.00 64.12 230 PHE A CA 1
ATOM 1716 C C . PHE A 1 230 ? 8.667 -12.670 14.173 1.00 64.12 230 PHE A C 1
ATOM 1718 O O . PHE A 1 230 ? 9.818 -12.694 13.740 1.00 64.12 230 PHE A O 1
ATOM 1725 N N . GLY A 1 231 ? 8.251 -11.693 14.986 1.00 58.81 231 GLY A N 1
ATOM 1726 C CA . GLY A 1 231 ? 9.128 -10.624 15.475 1.00 58.81 231 GLY A CA 1
ATOM 1727 C C . GLY A 1 231 ? 10.156 -11.098 16.509 1.00 58.81 231 GLY A C 1
ATOM 1728 O O . GLY A 1 231 ? 11.317 -10.688 16.448 1.00 58.81 231 GLY A O 1
ATOM 1729 N N . ALA A 1 232 ? 9.757 -11.984 17.422 1.00 59.78 232 ALA A N 1
ATOM 1730 C CA . ALA A 1 232 ? 10.624 -12.566 18.442 1.00 59.78 232 ALA A CA 1
ATOM 1731 C C . ALA A 1 232 ? 11.694 -13.477 17.820 1.00 59.78 232 ALA A C 1
ATOM 1733 O O . ALA A 1 232 ? 12.869 -13.364 18.168 1.00 59.78 232 ALA A O 1
ATOM 1734 N N . SER A 1 233 ? 11.322 -14.297 16.832 1.00 56.91 233 SER A N 1
ATOM 1735 C CA . SER A 1 233 ? 12.245 -15.152 16.075 1.00 56.91 233 SER A CA 1
ATOM 1736 C C . SER A 1 233 ? 13.295 -14.339 15.303 1.00 56.91 233 SER A C 1
ATOM 1738 O O . SER A 1 233 ? 14.487 -14.639 15.366 1.00 56.91 233 SER A O 1
ATOM 1740 N N . GLN A 1 234 ? 12.885 -13.250 14.641 1.00 55.31 234 GLN A N 1
ATOM 1741 C CA . GLN A 1 234 ? 13.813 -12.361 13.931 1.00 55.31 234 GLN A CA 1
ATOM 1742 C C . GLN A 1 234 ? 14.751 -11.617 14.894 1.00 55.31 234 GLN A C 1
ATOM 1744 O O . GLN A 1 234 ? 15.926 -11.453 14.589 1.00 55.31 234 GLN A O 1
ATOM 1749 N N . GLY A 1 235 ? 14.263 -11.182 16.061 1.00 52.34 235 GLY A N 1
ATOM 1750 C CA . GLY A 1 235 ? 15.071 -10.485 17.068 1.00 52.34 235 GLY A CA 1
ATOM 1751 C C . GLY A 1 235 ? 16.001 -11.396 17.876 1.00 52.34 235 GLY A C 1
ATOM 1752 O O . GLY A 1 235 ? 17.083 -10.962 18.268 1.00 52.34 235 GLY A O 1
ATOM 1753 N N . SER A 1 236 ? 15.610 -12.652 18.107 1.00 54.19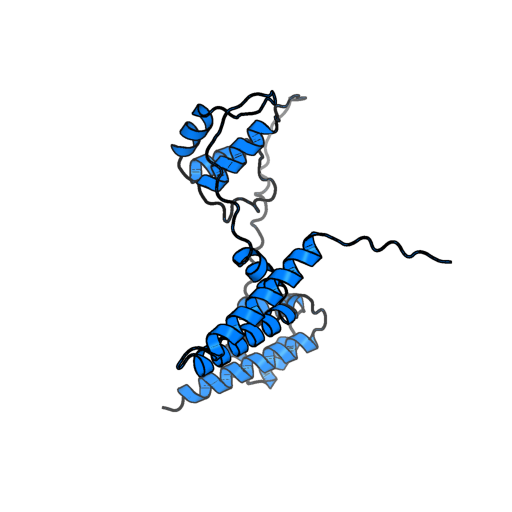 236 SER A N 1
ATOM 1754 C CA . SER A 1 236 ? 16.428 -13.674 18.774 1.00 54.19 236 SER A CA 1
ATOM 1755 C C . SER A 1 236 ? 17.727 -13.939 18.010 1.00 54.19 236 SER A C 1
ATOM 1757 O O . SER A 1 236 ? 18.788 -13.991 18.629 1.00 54.19 236 SER A O 1
ATOM 1759 N N . ALA A 1 237 ? 17.668 -13.967 16.674 1.00 54.41 237 ALA A N 1
ATOM 1760 C CA . ALA A 1 237 ? 18.836 -14.157 15.814 1.00 54.41 237 ALA A CA 1
ATOM 1761 C C . ALA A 1 237 ? 19.928 -13.074 15.976 1.00 54.41 237 ALA A C 1
ATOM 1763 O O . ALA A 1 237 ? 21.079 -13.320 15.629 1.00 54.41 237 ALA A O 1
ATOM 1764 N N . PHE A 1 238 ? 19.598 -11.896 16.524 1.00 53.31 238 PHE A N 1
ATOM 1765 C CA . PHE A 1 238 ? 20.544 -10.791 16.744 1.00 53.31 238 PHE A CA 1
ATOM 1766 C C . PHE A 1 238 ? 20.959 -10.597 18.211 1.00 53.31 238 PHE A C 1
ATOM 1768 O O . PHE A 1 238 ? 21.778 -9.727 18.491 1.00 53.31 238 PHE A O 1
ATOM 1775 N N . ARG A 1 239 ? 20.402 -11.364 19.160 1.00 57.16 239 ARG A N 1
ATOM 1776 C CA . ARG A 1 239 ? 20.712 -11.246 20.602 1.00 57.16 239 ARG A CA 1
ATOM 1777 C C . ARG A 1 239 ? 21.688 -12.315 21.108 1.00 57.16 239 ARG A C 1
ATOM 1779 O O . ARG A 1 239 ? 22.003 -12.331 22.292 1.00 57.16 239 ARG A O 1
ATOM 1786 N N . SER A 1 240 ? 22.167 -13.191 20.228 1.00 48.91 240 SER A N 1
ATOM 1787 C CA . SER A 1 240 ? 23.129 -14.259 20.533 1.00 48.91 240 SER A CA 1
ATOM 1788 C C . SER A 1 240 ? 24.580 -13.859 20.211 1.00 48.91 240 SER A C 1
ATOM 1790 O O . SER A 1 240 ? 25.269 -14.599 19.509 1.00 48.91 240 SER A O 1
ATOM 1792 N N . SER A 1 241 ? 25.045 -12.698 20.692 1.00 44.69 241 SER A N 1
ATOM 1793 C CA . SER A 1 241 ? 26.470 -12.312 20.657 1.00 44.69 241 SER A CA 1
ATOM 1794 C C . SER A 1 241 ? 26.942 -11.781 21.999 1.00 44.69 241 SER A C 1
ATOM 1796 O O . SER A 1 241 ? 26.273 -10.839 22.483 1.00 44.69 241 SER A O 1
#

Secondary structure (DSSP, 8-state):
---------HHHHHHHHHHHHHHHHHHHHHHSTT-HHHHHHHHHHHHHHHHHHHH-HHHHHHHHHHHSPPPP----------------HHHHHHHHTS-HHHHHHHHHHTT--SSS-STTT--HHHHHHHHHHHHHT-------------------PPPPP----PPPS--HHHHHHHTHHHHHHHHHHHS-HHHHHHHHHHTT--TTS-GGG---HHHHHHHHHHHHHHHHHHHHTTS--